Protein AF-A0A6I0SGJ9-F1 (afdb_monomer_lite)

Organism: Bacteroides thetaiotaomicron (NCBI:txid818)

Sequence (318 aa):
MMKTITKQPILFTDVPVADLRNSMKHDLNQNLIERLWNKIRDFFLDSDKQKAFKSIHKYINTLSVLNYNSALTPDPNFNIDASSDLDSYLNLKFDNLSPKQKQTTLCCFWNKIASSLPEPYNSTIKHNIIFYKVGENLMIRGTISIVNEVVKTYSLPIEKDDNGYYDFSGLYLAHSNISGKDPNKDPAIDFGIDLGNCNCSNVNFEHTYFDSVKFTNTNCTNANFNSCRFIKCDLTNMNCTGAILDNAVIYGKEKEPEMQYPEADQIIQRITYQKSHGNETKGMILTNCSCVKTTFNWADLSESDCQNVDFSEANLSN

pLDDT: mean 73.68, std 19.37, range [27.84, 98.69]

InterPro domains:
  IPR001646 Pentapeptide repeat [PF00805] (194-230)
  IPR001646 Pentapeptide repeat [PF00805] (286-318)
  IPR051082 Pentapeptide repeat and BTB/POZ domain-containing protein [PTHR14136] (192-317)

Structure (mmCIF, N/CA/C/O backbone):
data_AF-A0A6I0SGJ9-F1
#
_entry.id   AF-A0A6I0SGJ9-F1
#
loop_
_atom_site.group_PDB
_atom_site.id
_atom_site.type_symbol
_atom_site.label_atom_id
_atom_site.label_alt_id
_atom_site.label_comp_id
_atom_site.label_asym_id
_atom_site.label_entity_id
_atom_site.label_seq_id
_atom_site.pdbx_PDB_ins_code
_atom_site.Cartn_x
_atom_site.Cartn_y
_atom_site.Cartn_z
_atom_site.occupancy
_atom_site.B_iso_or_equiv
_atom_site.auth_seq_id
_atom_site.auth_comp_id
_atom_site.auth_asym_id
_atom_site.auth_atom_id
_atom_site.pdbx_PDB_model_num
ATOM 1 N N . MET A 1 1 ? -42.286 38.639 12.796 1.00 33.50 1 MET A N 1
ATOM 2 C CA . MET A 1 1 ? -41.665 37.828 11.727 1.00 33.50 1 MET A CA 1
ATOM 3 C C . MET A 1 1 ? -40.314 37.335 12.218 1.00 33.50 1 MET A C 1
ATOM 5 O O . MET A 1 1 ? -39.370 38.113 12.260 1.00 33.50 1 MET A O 1
ATOM 9 N N . MET A 1 2 ? -40.241 36.080 12.668 1.00 27.84 2 MET A N 1
ATOM 10 C CA . MET A 1 2 ? -38.963 35.413 12.925 1.00 27.84 2 MET A CA 1
ATOM 11 C C . MET A 1 2 ? -38.278 35.194 11.575 1.00 27.84 2 MET A C 1
ATOM 13 O O . MET A 1 2 ? -38.851 34.547 10.704 1.00 27.84 2 MET A O 1
ATOM 17 N N . LYS A 1 3 ? -37.084 35.764 11.381 1.00 28.69 3 LYS A N 1
ATOM 18 C CA . LYS A 1 3 ? -36.229 35.398 10.251 1.00 28.69 3 LYS A CA 1
ATOM 19 C C . LYS A 1 3 ? -35.751 33.971 10.496 1.00 28.69 3 LYS A C 1
ATOM 21 O O . LYS A 1 3 ? -34.923 33.740 11.373 1.00 28.69 3 LYS A O 1
ATOM 26 N N . THR A 1 4 ? -36.294 33.027 9.741 1.00 35.47 4 THR A N 1
ATOM 27 C CA . THR A 1 4 ? -35.709 31.706 9.534 1.00 35.47 4 THR A CA 1
ATOM 28 C C . THR A 1 4 ? -34.311 31.918 8.964 1.00 35.47 4 THR A C 1
ATOM 30 O O . THR A 1 4 ? -34.144 32.236 7.790 1.00 35.47 4 THR A O 1
ATOM 33 N N . ILE A 1 5 ? -33.296 31.809 9.820 1.00 35.22 5 ILE A N 1
ATOM 34 C CA . ILE A 1 5 ? -31.917 31.639 9.373 1.00 35.22 5 ILE A CA 1
ATOM 35 C C . ILE A 1 5 ? -31.869 30.218 8.822 1.00 35.22 5 ILE A C 1
ATOM 37 O O . ILE A 1 5 ? -31.770 29.256 9.581 1.00 35.22 5 ILE A O 1
ATOM 41 N N . THR A 1 6 ? -32.001 30.077 7.507 1.00 38.94 6 THR A N 1
ATOM 42 C CA . THR A 1 6 ? -31.572 28.874 6.796 1.00 38.94 6 THR A CA 1
ATOM 43 C C . THR A 1 6 ? -30.070 28.748 7.032 1.00 38.94 6 THR A C 1
ATOM 45 O O . THR A 1 6 ? -29.280 29.409 6.359 1.00 38.94 6 THR A O 1
ATOM 48 N N . LYS A 1 7 ? -29.672 27.993 8.064 1.00 47.31 7 LYS A N 1
ATOM 49 C CA . LYS A 1 7 ? -28.269 27.657 8.309 1.00 47.31 7 LYS A CA 1
ATOM 50 C C . LYS A 1 7 ? -27.826 26.773 7.153 1.00 47.31 7 LYS A C 1
ATOM 52 O O . LYS A 1 7 ? -28.122 25.584 7.140 1.00 47.31 7 LYS A O 1
ATOM 57 N N . GLN A 1 8 ? -27.164 27.370 6.169 1.00 45.22 8 GLN A N 1
ATOM 58 C CA . GLN A 1 8 ? -26.340 26.587 5.262 1.00 45.22 8 GLN A CA 1
ATOM 59 C C . GLN A 1 8 ? -25.317 25.810 6.109 1.00 45.22 8 GLN A C 1
ATOM 61 O O . GLN A 1 8 ? -24.845 26.358 7.115 1.00 45.22 8 GLN A O 1
ATOM 66 N N . PRO A 1 9 ? -25.018 24.546 5.760 1.00 45.28 9 PRO A N 1
ATOM 67 C CA . PRO A 1 9 ? -23.955 23.792 6.406 1.00 45.28 9 PRO A CA 1
ATOM 68 C C . PRO A 1 9 ? -22.673 24.627 6.404 1.00 45.28 9 PRO A C 1
ATOM 70 O O . PRO A 1 9 ? -22.303 25.152 5.356 1.00 45.28 9 PRO A O 1
ATOM 73 N N . ILE A 1 10 ? -22.014 24.780 7.555 1.00 40.50 10 ILE A N 1
ATOM 74 C CA . ILE A 1 10 ? -20.643 25.286 7.572 1.00 40.50 10 ILE A CA 1
ATOM 75 C C . ILE A 1 10 ? -19.821 24.162 6.954 1.00 40.50 10 ILE A C 1
ATOM 77 O O . ILE A 1 10 ? -19.779 23.051 7.487 1.00 40.50 10 ILE A O 1
ATOM 81 N N . LEU A 1 11 ? -19.226 24.414 5.795 1.00 42.03 11 LEU A N 1
ATOM 82 C CA . LEU A 1 11 ? -18.358 23.430 5.175 1.00 42.03 11 LEU A CA 1
ATOM 83 C C . LEU A 1 11 ? -17.079 23.381 6.013 1.00 42.03 11 LEU A C 1
ATOM 85 O O . LEU A 1 11 ? -16.594 24.407 6.482 1.00 42.03 11 LEU A O 1
ATOM 89 N N . PHE A 1 12 ? -16.511 22.197 6.246 1.00 43.19 12 PHE A N 1
ATOM 90 C CA . PHE A 1 12 ? -15.296 22.107 7.066 1.00 43.19 12 PHE A CA 1
ATOM 91 C C . PHE A 1 12 ? -14.124 22.829 6.376 1.00 43.19 12 PHE A C 1
ATOM 93 O O . PHE A 1 12 ? -13.231 23.332 7.055 1.00 43.19 12 PHE A O 1
ATOM 100 N N . THR A 1 13 ? -14.200 23.036 5.054 1.00 44.69 13 THR A N 1
ATOM 101 C CA . THR A 1 13 ? -13.336 23.960 4.299 1.00 44.69 13 THR A CA 1
ATOM 102 C C . THR A 1 13 ? -13.247 25.368 4.895 1.00 44.69 13 THR A C 1
ATOM 104 O O . THR A 1 13 ? -12.250 26.053 4.684 1.00 44.69 13 THR A O 1
ATOM 107 N N . ASP A 1 14 ? -14.247 25.775 5.676 1.00 48.25 14 ASP A N 1
ATOM 108 C CA . ASP A 1 14 ? -14.355 27.093 6.297 1.00 48.25 14 ASP A CA 1
ATOM 109 C C . ASP A 1 14 ? -13.763 27.131 7.719 1.00 48.25 14 ASP A C 1
ATOM 111 O O . ASP A 1 14 ? -13.751 28.192 8.342 1.00 48.25 14 ASP A O 1
ATOM 115 N N . VAL A 1 15 ? -13.270 25.999 8.251 1.00 50.75 15 VAL A N 1
ATOM 116 C CA . VAL A 1 15 ? -12.648 25.897 9.582 1.00 50.75 15 VAL A CA 1
ATOM 117 C C . VAL A 1 15 ? -11.125 26.044 9.460 1.00 50.75 15 VAL A C 1
ATOM 119 O O . VAL A 1 15 ? -10.444 25.113 9.020 1.00 50.75 15 VAL A O 1
ATOM 122 N N . PRO A 1 16 ? -10.530 27.166 9.910 1.00 55.59 16 PRO A N 1
ATOM 123 C CA . PRO A 1 16 ? -9.088 27.358 9.845 1.00 55.59 16 PRO A CA 1
ATOM 124 C C . PRO A 1 16 ? -8.327 26.304 10.660 1.00 55.59 16 PRO A C 1
ATOM 126 O O . PRO A 1 16 ? -8.673 25.999 11.806 1.00 55.59 16 PRO A O 1
ATOM 129 N N . VAL A 1 17 ? -7.196 25.822 10.131 1.00 56.38 17 VAL A N 1
ATOM 130 C CA . VAL A 1 17 ? -6.273 24.917 10.851 1.00 56.38 17 VAL A CA 1
ATOM 131 C C . VAL A 1 17 ? -5.851 25.502 12.206 1.00 56.38 17 VAL A C 1
ATOM 133 O O . VAL A 1 17 ? -5.683 24.768 13.180 1.00 56.38 17 VAL A O 1
ATOM 136 N N . ALA A 1 18 ? -5.703 26.828 12.296 1.00 57.41 18 ALA A N 1
ATOM 137 C CA . ALA A 1 18 ? -5.387 27.528 13.540 1.00 57.41 18 ALA A CA 1
ATOM 138 C C . ALA A 1 18 ? -6.480 27.347 14.600 1.00 57.41 18 ALA A C 1
ATOM 140 O O . ALA A 1 18 ? -6.178 27.072 15.763 1.00 57.41 18 ALA A O 1
ATOM 141 N N . ASP A 1 19 ? -7.744 27.417 14.191 1.00 55.41 19 ASP A N 1
ATOM 142 C CA . ASP A 1 19 ? -8.856 27.159 15.084 1.00 55.41 19 ASP A CA 1
ATOM 143 C C . ASP A 1 19 ? -8.844 25.692 15.494 1.00 55.41 19 ASP A C 1
ATOM 145 O O . ASP A 1 19 ? -8.951 25.406 16.689 1.00 55.41 19 ASP A O 1
ATOM 149 N N . LEU A 1 20 ? -8.688 24.747 14.559 1.00 56.31 20 LEU A N 1
ATOM 150 C CA . LEU A 1 20 ? -8.587 23.312 14.871 1.00 56.31 20 LEU A CA 1
ATOM 151 C C . LEU A 1 20 ? -7.486 23.024 15.906 1.00 56.31 20 LEU A C 1
ATOM 153 O O . LEU A 1 20 ? -7.731 22.336 16.898 1.00 56.31 20 LEU A O 1
ATOM 157 N N . ARG A 1 21 ? -6.307 23.637 15.748 1.00 56.06 21 ARG A N 1
ATOM 158 C CA . ARG A 1 21 ? -5.211 23.582 16.730 1.00 56.06 21 ARG A CA 1
ATOM 159 C C . ARG A 1 21 ? -5.604 24.181 18.077 1.00 56.06 21 ARG A C 1
ATOM 161 O O . ARG A 1 21 ? -5.342 23.571 19.108 1.00 56.06 21 ARG A O 1
ATOM 168 N N . ASN A 1 22 ? -6.253 25.344 18.089 1.00 57.22 22 ASN A N 1
ATOM 169 C CA . ASN A 1 22 ? -6.680 26.002 19.324 1.00 57.22 22 ASN A CA 1
ATOM 170 C C . ASN A 1 22 ? -7.706 25.177 20.107 1.00 57.22 22 ASN A C 1
ATOM 172 O O . ASN A 1 22 ? -7.628 25.136 21.329 1.00 57.22 22 ASN A O 1
ATOM 176 N N . SER A 1 23 ? -8.612 24.468 19.431 1.00 53.28 23 SER A N 1
ATOM 177 C CA . SER A 1 23 ? -9.544 23.552 20.102 1.00 53.28 23 SER A CA 1
ATOM 178 C C . SER A 1 23 ? -8.897 22.279 20.623 1.00 53.28 23 SER A C 1
ATOM 180 O O . SER A 1 23 ? -9.433 21.684 21.545 1.00 53.28 23 SER A O 1
ATOM 182 N N . MET A 1 24 ? -7.762 21.852 20.065 1.00 54.25 24 MET A N 1
ATOM 183 C CA . MET A 1 24 ? -7.011 20.701 20.577 1.00 54.25 24 MET A CA 1
ATOM 184 C C . MET A 1 24 ? -6.129 21.052 21.784 1.00 54.25 24 MET A C 1
ATOM 186 O O . MET A 1 24 ? -5.581 20.147 22.412 1.00 54.25 24 MET A O 1
ATOM 190 N N . LYS A 1 25 ? -6.026 22.332 22.178 1.00 58.50 25 LYS A N 1
ATOM 191 C CA . LYS A 1 25 ? -5.375 22.724 23.440 1.00 58.50 25 LYS A CA 1
ATOM 192 C C . LYS A 1 25 ? -6.124 22.113 24.621 1.00 58.50 25 LYS A C 1
ATOM 194 O O . LYS A 1 25 ? -7.351 22.023 24.586 1.00 58.50 25 LYS A O 1
ATOM 199 N N . HIS A 1 26 ? -5.382 21.641 25.624 1.00 57.12 26 HIS A N 1
ATOM 200 C CA . HIS A 1 26 ? -5.935 20.975 26.804 1.00 57.12 26 HIS A CA 1
ATOM 201 C C . HIS A 1 26 ? -6.960 21.868 27.514 1.00 57.12 26 HIS A C 1
ATOM 203 O O . HIS A 1 26 ? -6.596 22.792 28.234 1.00 57.12 26 HIS A O 1
ATOM 209 N N . ASP A 1 27 ? -8.241 21.563 27.316 1.00 59.22 27 ASP A N 1
ATOM 210 C CA . ASP A 1 27 ? -9.296 21.942 28.245 1.00 59.22 27 ASP A CA 1
ATOM 211 C C . ASP A 1 27 ? -9.352 20.843 29.308 1.00 59.22 27 ASP A C 1
ATOM 213 O O . ASP A 1 27 ? -9.530 19.668 28.982 1.00 59.22 27 ASP A O 1
ATOM 217 N N . LEU A 1 28 ? -9.153 21.206 30.574 1.00 55.94 28 LEU A N 1
ATOM 218 C CA . LEU A 1 28 ? -9.209 20.262 31.694 1.00 55.94 28 LEU A CA 1
ATOM 219 C C . LEU A 1 28 ? -10.623 19.686 31.891 1.00 55.94 28 LEU A C 1
ATOM 221 O O . LEU A 1 28 ? -10.768 18.661 32.550 1.00 55.94 28 LEU A O 1
ATOM 225 N N . ASN A 1 29 ? -11.643 20.312 31.295 1.00 57.22 29 ASN A N 1
ATOM 226 C CA . ASN A 1 29 ? -13.043 19.913 31.410 1.00 57.22 29 ASN A CA 1
ATOM 227 C C . ASN A 1 29 ? -13.570 19.130 30.197 1.00 57.22 29 ASN A C 1
ATOM 229 O O . ASN A 1 29 ? -14.712 18.677 30.241 1.00 57.22 29 ASN A O 1
ATOM 233 N N . GLN A 1 30 ? -12.785 18.985 29.120 1.00 53.75 30 GLN A N 1
ATOM 234 C CA . GLN A 1 30 ? -13.192 18.237 27.926 1.00 53.75 30 GLN A CA 1
ATOM 235 C C . GLN A 1 30 ? -12.098 17.284 27.451 1.00 53.75 30 GLN A C 1
ATOM 237 O O . GLN A 1 30 ? -10.952 17.674 27.190 1.00 53.75 30 GLN A O 1
ATOM 242 N N . ASN A 1 31 ? -12.455 16.017 27.248 1.00 57.19 31 ASN A N 1
ATOM 243 C CA . ASN A 1 31 ? -11.518 15.067 26.653 1.00 57.19 31 ASN A CA 1
ATOM 244 C C . ASN A 1 31 ? -11.240 15.430 25.174 1.00 57.19 31 ASN A C 1
ATOM 246 O O . ASN A 1 31 ? -11.946 16.224 24.551 1.00 57.19 31 ASN A O 1
ATOM 250 N N . LEU A 1 32 ? -10.164 14.878 24.603 1.00 53.22 32 LEU A N 1
ATOM 251 C CA . LEU A 1 32 ? -9.748 15.176 23.223 1.00 53.22 32 LEU A CA 1
ATOM 252 C C . LEU A 1 32 ? -10.874 14.919 22.205 1.00 53.22 32 LEU A C 1
ATOM 254 O O . LEU A 1 32 ? -10.975 15.642 21.221 1.00 53.22 32 LEU A O 1
ATOM 258 N N . ILE A 1 33 ? -11.742 13.939 22.470 1.00 52.53 33 ILE A N 1
ATOM 259 C CA . ILE A 1 33 ? -12.856 13.535 21.602 1.00 52.53 33 ILE A CA 1
ATOM 260 C C . ILE A 1 33 ? -13.964 14.588 21.620 1.00 52.53 33 ILE A C 1
ATOM 262 O O . ILE A 1 33 ? -14.458 14.965 20.565 1.00 52.53 33 ILE A O 1
ATOM 266 N N . GLU A 1 34 ? -14.325 15.111 22.791 1.00 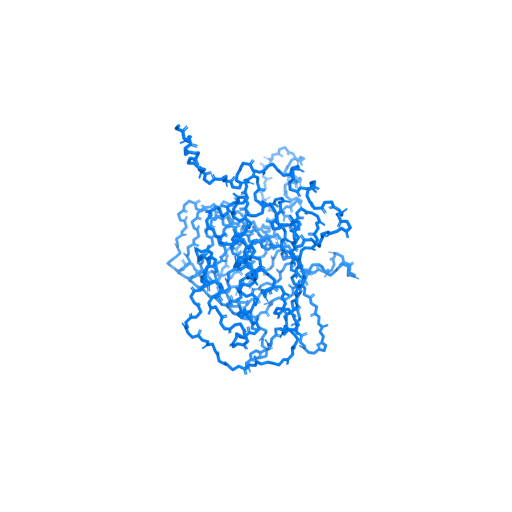55.91 34 GLU A N 1
ATOM 267 C CA . GLU A 1 34 ? -15.301 16.201 22.939 1.00 55.91 34 GLU A CA 1
ATOM 268 C C . GLU A 1 34 ? -14.827 17.483 22.249 1.00 55.91 34 GLU A C 1
ATOM 270 O O . GLU A 1 34 ? -15.612 18.171 21.589 1.00 55.91 34 GLU A O 1
ATOM 275 N N . ARG A 1 35 ? -13.521 17.754 22.328 1.00 59.97 35 ARG A N 1
ATOM 276 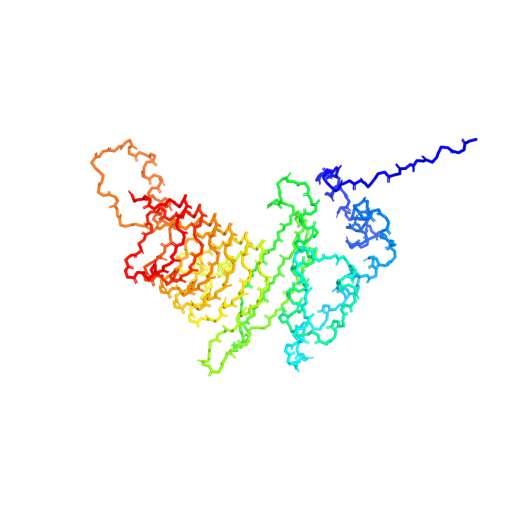C CA . ARG A 1 35 ? -12.873 18.884 21.655 1.00 59.97 35 ARG A CA 1
ATOM 277 C C . ARG A 1 35 ? -12.850 18.722 20.134 1.00 59.97 35 ARG A C 1
ATOM 279 O O . ARG A 1 35 ? -13.249 19.647 19.423 1.00 59.97 35 ARG A O 1
ATOM 286 N N . LEU A 1 36 ? -12.463 17.543 19.638 1.00 56.06 36 LEU A N 1
ATOM 287 C CA . LEU A 1 36 ? -12.536 17.187 18.214 1.00 56.06 36 LEU A CA 1
ATOM 288 C C . LEU A 1 36 ? -13.978 17.265 17.698 1.00 56.06 36 LEU A C 1
ATOM 290 O O . LEU A 1 36 ? -14.243 17.700 16.581 1.00 56.06 36 LEU A O 1
ATOM 294 N N . TRP A 1 37 ? -14.929 16.862 18.535 1.00 58.31 37 TRP A N 1
ATOM 295 C CA . TRP A 1 37 ? -16.332 16.799 18.173 1.00 58.31 37 TRP A CA 1
ATOM 296 C C . TRP A 1 37 ? -16.985 18.171 18.097 1.00 58.31 37 TRP A C 1
ATOM 298 O O . TRP A 1 37 ? -17.735 18.426 17.165 1.00 58.31 37 TRP A O 1
ATOM 308 N N . ASN A 1 38 ? -16.684 19.099 19.008 1.00 59.84 38 ASN A N 1
ATOM 309 C CA . ASN A 1 38 ? -17.205 20.465 18.901 1.00 59.84 38 ASN A CA 1
ATOM 310 C C . ASN A 1 38 ? -16.800 21.157 17.585 1.00 59.84 38 ASN A C 1
ATOM 312 O O . ASN A 1 38 ? -17.500 22.073 17.171 1.00 59.84 38 ASN A O 1
ATOM 316 N N . LYS A 1 39 ? -15.728 20.684 16.934 1.00 56.88 39 LYS A N 1
ATOM 317 C CA . LYS A 1 39 ? -15.242 21.121 15.617 1.00 56.88 39 LYS A CA 1
ATOM 318 C C . LYS A 1 39 ? -15.931 20.407 14.457 1.00 56.88 39 LYS A C 1
ATOM 320 O O . LYS A 1 39 ? -16.401 21.056 13.536 1.00 56.88 39 LYS A O 1
ATOM 325 N N . ILE A 1 40 ? -16.020 19.076 14.522 1.00 53.03 40 ILE A N 1
ATOM 326 C CA . ILE A 1 40 ? -16.673 18.241 13.497 1.00 53.03 40 ILE A CA 1
ATOM 327 C C . ILE A 1 40 ? -18.202 18.440 13.496 1.00 53.03 40 ILE A C 1
ATOM 329 O O . ILE A 1 40 ? -18.851 18.319 12.466 1.00 53.03 40 ILE A O 1
ATOM 333 N N . ARG A 1 41 ? -18.802 18.807 14.632 1.00 48.66 41 ARG A N 1
ATOM 334 C CA . ARG A 1 41 ? -20.232 19.133 14.767 1.00 48.66 41 ARG A CA 1
ATOM 335 C C . ARG A 1 41 ? -20.681 20.232 13.805 1.00 48.66 41 ARG A C 1
ATOM 337 O O . ARG A 1 41 ? -21.818 20.197 13.349 1.00 48.66 41 ARG A O 1
ATOM 344 N N . ASP A 1 42 ? -19.816 21.199 13.524 1.00 50.03 42 ASP A N 1
ATOM 345 C CA . ASP A 1 42 ? -20.168 22.308 12.642 1.00 50.03 42 ASP A CA 1
ATOM 346 C C . ASP A 1 42 ? -20.195 21.857 11.158 1.00 50.03 42 ASP A C 1
ATOM 348 O O . ASP A 1 42 ? -20.902 22.466 10.362 1.00 50.03 42 ASP A O 1
ATOM 352 N N . PHE A 1 43 ? -19.544 20.728 10.827 1.00 46.09 43 PHE A N 1
ATOM 353 C CA . PHE A 1 43 ? -19.488 20.105 9.493 1.00 46.09 43 PHE A CA 1
ATOM 354 C C . PHE A 1 43 ? -20.728 19.275 9.123 1.00 46.09 43 PHE A C 1
ATOM 356 O O . PHE A 1 43 ? -21.155 19.281 7.973 1.00 46.09 43 PHE A O 1
ATOM 363 N N . PHE A 1 44 ? -21.341 18.583 10.087 1.00 48.56 44 PHE A N 1
ATOM 364 C CA . PHE A 1 44 ? -22.541 17.768 9.862 1.00 48.56 44 PHE A CA 1
ATOM 365 C C . PHE A 1 44 ? -23.780 18.433 10.468 1.00 48.56 44 PHE A C 1
ATOM 367 O O . PHE A 1 44 ? -24.394 17.901 11.402 1.00 48.56 44 PHE A O 1
ATOM 374 N N . LEU A 1 45 ? -24.142 19.617 9.968 1.00 49.41 45 LEU A N 1
ATOM 375 C CA . LEU A 1 45 ? -25.428 20.225 10.312 1.00 49.41 45 LEU A CA 1
ATOM 376 C C . LEU A 1 45 ? -26.562 19.271 9.878 1.00 49.41 45 LEU A C 1
ATOM 378 O O . LEU A 1 45 ? -26.621 18.873 8.722 1.00 49.41 45 LEU A O 1
ATOM 382 N N . ASP A 1 46 ? -27.403 18.905 10.854 1.00 48.09 46 ASP A N 1
ATOM 383 C CA . ASP A 1 46 ? -28.518 17.929 10.862 1.00 48.09 46 ASP A CA 1
ATOM 384 C C . ASP A 1 46 ? -28.230 16.474 11.282 1.00 48.09 46 ASP A C 1
ATOM 386 O O . ASP A 1 46 ? -29.179 15.728 11.538 1.00 48.09 46 ASP A O 1
ATOM 390 N N . SER A 1 47 ? -26.977 16.067 11.525 1.00 52.16 47 SER A N 1
ATOM 391 C CA . SER A 1 47 ? -26.748 14.820 12.276 1.00 52.16 47 SER A CA 1
ATOM 392 C C . SER A 1 47 ? -26.906 15.101 13.772 1.00 52.16 47 SER A C 1
ATOM 394 O O . SER A 1 47 ? -26.236 15.966 14.336 1.00 52.16 47 SER A O 1
ATOM 396 N N . ASP A 1 48 ? -27.844 14.419 14.428 1.00 54.69 48 ASP A N 1
ATOM 397 C CA . ASP A 1 48 ? -28.073 14.557 15.866 1.00 54.69 48 ASP A CA 1
ATOM 398 C C . ASP A 1 48 ? -26.735 14.437 16.615 1.00 54.69 48 ASP A C 1
ATOM 400 O O . ASP A 1 48 ? -26.094 13.381 16.623 1.00 54.69 48 ASP A O 1
ATOM 404 N N . LYS A 1 49 ? -26.303 15.547 17.230 1.00 52.00 49 LYS A N 1
ATOM 405 C CA . LYS A 1 49 ? -25.024 15.682 17.940 1.00 52.00 49 LYS A CA 1
ATOM 406 C C . LYS A 1 49 ? -24.789 14.512 18.896 1.00 52.00 49 LYS A C 1
ATOM 408 O O . LYS A 1 49 ? -23.643 14.113 19.090 1.00 52.00 49 LYS A O 1
ATOM 413 N N . GLN A 1 50 ? -25.854 13.976 19.495 1.00 54.53 50 GLN A N 1
ATOM 414 C CA . GLN A 1 50 ? -25.777 12.833 20.399 1.00 54.53 50 GLN A CA 1
ATOM 415 C C . GLN A 1 50 ? -25.548 11.512 19.665 1.00 54.53 50 GLN A C 1
ATOM 417 O O . GLN A 1 50 ? -24.784 10.686 20.161 1.00 54.53 50 GLN A O 1
ATOM 422 N N . LYS A 1 51 ? -26.160 11.308 18.491 1.00 55.62 51 LYS A N 1
ATOM 423 C CA . LYS A 1 51 ? -25.959 10.097 17.683 1.00 55.62 51 LYS A CA 1
ATOM 424 C C . LYS A 1 51 ? -24.517 9.993 17.231 1.00 55.62 51 LYS A C 1
ATOM 426 O O . LYS A 1 51 ? -23.881 8.995 17.532 1.00 55.62 51 LYS A O 1
ATOM 431 N N . ALA A 1 52 ? -23.986 11.043 16.617 1.00 52.34 52 ALA A N 1
ATOM 432 C CA . ALA A 1 52 ? -22.629 11.040 16.090 1.00 52.34 52 ALA A CA 1
ATOM 433 C C . ALA A 1 52 ? -21.550 11.014 17.194 1.00 52.34 52 ALA A C 1
ATOM 435 O O . ALA A 1 52 ? -20.562 10.285 17.080 1.00 52.34 52 ALA A O 1
ATOM 436 N N . PHE A 1 53 ? -21.785 11.699 18.322 1.00 52.03 53 PHE A N 1
ATOM 437 C CA . PHE A 1 53 ? -20.953 11.555 19.522 1.00 52.03 53 PHE A CA 1
ATOM 438 C C . PHE A 1 53 ? -20.959 10.112 20.043 1.00 52.03 53 PHE A C 1
ATOM 440 O O . PHE A 1 53 ? -19.901 9.552 20.321 1.00 52.03 53 PHE A O 1
ATOM 447 N N . LYS A 1 54 ? -22.133 9.471 20.114 1.00 55.97 54 LYS A N 1
ATOM 448 C CA . LYS A 1 54 ? -22.267 8.060 20.496 1.00 55.97 54 LYS A CA 1
ATOM 449 C C . LYS A 1 54 ? -21.589 7.132 19.485 1.00 55.97 54 LYS A C 1
ATOM 451 O O . LYS A 1 54 ? -20.994 6.153 19.921 1.00 55.97 54 LYS A O 1
ATOM 456 N N . SER A 1 55 ? -21.610 7.439 18.184 1.00 53.34 55 SER A N 1
ATOM 457 C CA . SER A 1 55 ? -20.894 6.684 17.142 1.00 53.34 55 SER A CA 1
ATOM 458 C C . SER A 1 55 ? -19.401 6.719 17.373 1.00 53.34 55 SER A C 1
ATOM 460 O O . SER A 1 55 ? -18.786 5.669 17.487 1.00 53.34 55 SER A O 1
ATOM 462 N N . ILE A 1 56 ? -18.826 7.917 17.493 1.00 54.06 56 ILE A N 1
ATOM 463 C CA . ILE A 1 56 ? -17.388 8.106 17.685 1.00 54.06 56 ILE A CA 1
ATOM 464 C C . ILE A 1 56 ? -16.961 7.484 19.004 1.00 54.06 56 ILE A C 1
ATOM 466 O O . ILE A 1 56 ? -15.954 6.789 19.052 1.00 54.06 56 ILE A O 1
ATOM 470 N N . HIS A 1 57 ? -17.744 7.672 20.065 1.00 56.06 57 HIS A N 1
ATOM 471 C CA . HIS A 1 57 ? -17.451 7.083 21.363 1.00 56.06 57 HIS A CA 1
ATOM 472 C C . HIS A 1 57 ? -17.568 5.552 21.340 1.00 56.06 57 HIS A C 1
ATOM 474 O O . HIS A 1 57 ? -16.713 4.880 21.897 1.00 56.06 57 HIS A O 1
ATOM 480 N N . LYS A 1 58 ? -18.559 4.968 20.648 1.00 56.59 58 LYS A N 1
ATOM 481 C CA . LYS A 1 58 ? -18.680 3.509 20.444 1.00 56.59 58 LYS A CA 1
ATOM 482 C C . LYS A 1 58 ? -17.517 2.975 19.612 1.00 56.59 58 LYS A C 1
ATOM 484 O O . LYS A 1 58 ? -16.902 1.982 19.980 1.00 56.59 58 LYS A O 1
ATOM 489 N N . TYR A 1 59 ? -17.181 3.668 18.536 1.00 55.72 59 TYR A N 1
ATOM 490 C CA . TYR A 1 59 ? -16.102 3.347 17.615 1.00 55.72 59 TYR A CA 1
ATOM 491 C C . TYR A 1 59 ? -14.727 3.395 18.317 1.00 55.72 59 TYR A C 1
ATOM 493 O O . TYR A 1 59 ? -13.919 2.473 18.221 1.00 55.72 59 TYR A O 1
ATOM 501 N N . ILE A 1 60 ? -14.510 4.418 19.146 1.00 53.09 60 ILE A N 1
ATOM 502 C CA . ILE A 1 60 ? -13.366 4.539 20.051 1.00 53.09 60 ILE A CA 1
ATOM 503 C C . ILE A 1 60 ? -13.466 3.550 21.226 1.00 53.09 60 ILE A C 1
ATOM 505 O O . ILE A 1 60 ? -12.449 3.109 21.713 1.00 53.09 60 ILE A O 1
ATOM 509 N N . ASN A 1 61 ? -14.618 3.111 21.710 1.00 52.19 61 ASN A N 1
ATOM 510 C CA . ASN A 1 61 ? -14.641 2.123 22.803 1.00 52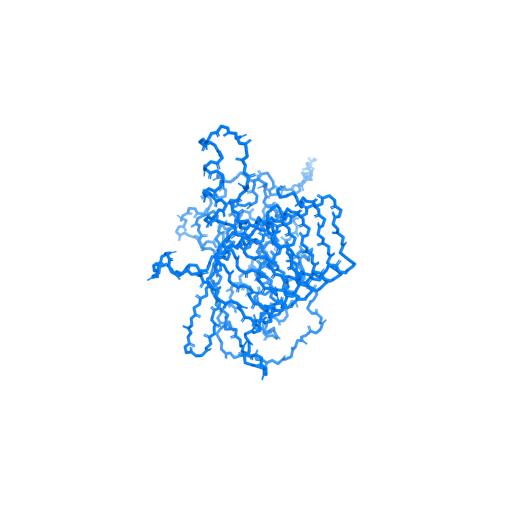.19 61 ASN A CA 1
ATOM 511 C C . ASN A 1 61 ? -14.541 0.671 22.315 1.00 52.19 61 ASN A C 1
ATOM 513 O O . ASN A 1 61 ? -14.158 -0.199 23.088 1.00 52.19 61 ASN A O 1
ATOM 517 N N . THR A 1 62 ? -14.758 0.413 21.022 1.00 50.06 62 THR A N 1
ATOM 518 C CA . THR A 1 62 ? -14.526 -0.899 20.375 1.00 50.06 62 THR A CA 1
ATOM 519 C C . THR A 1 62 ? -13.032 -1.306 20.408 1.00 50.06 62 THR A C 1
ATOM 521 O O . THR A 1 62 ? -12.662 -2.444 20.133 1.00 50.06 62 THR A O 1
ATOM 524 N N . LEU A 1 63 ? -12.147 -0.390 20.810 1.00 46.44 63 LEU A N 1
ATOM 525 C CA . LEU A 1 63 ? -10.691 -0.551 20.875 1.00 46.44 63 LEU A CA 1
ATOM 526 C C . LEU A 1 63 ? -10.137 -1.587 21.827 1.00 46.44 63 LEU A C 1
ATOM 528 O O . LEU A 1 63 ? -9.001 -2.013 21.633 1.00 46.44 63 LEU A O 1
ATOM 532 N N . SER A 1 64 ? -10.872 -1.964 22.865 1.00 44.03 64 SER A N 1
ATOM 533 C CA . SER A 1 64 ? -10.398 -3.011 23.769 1.00 44.03 64 SER A CA 1
ATOM 534 C C . SER A 1 64 ? -10.404 -4.392 23.098 1.00 44.03 64 SER A C 1
ATOM 536 O O . SER A 1 64 ? -9.737 -5.298 23.589 1.00 44.03 64 SER A O 1
ATOM 538 N N . VAL A 1 65 ? -11.095 -4.543 21.957 1.00 46.06 65 VAL A N 1
ATOM 539 C CA . VAL A 1 65 ? -11.361 -5.822 21.270 1.00 46.06 65 VAL A CA 1
ATOM 540 C C . VAL A 1 65 ? -10.378 -6.116 20.125 1.00 46.06 65 VAL A C 1
ATOM 542 O O . VAL A 1 65 ? -10.342 -7.234 19.621 1.00 46.06 65 VAL A O 1
ATOM 545 N N . LEU A 1 66 ? -9.509 -5.171 19.738 1.00 50.94 66 LEU A N 1
ATOM 546 C CA . LEU A 1 66 ? -8.354 -5.499 18.877 1.00 50.94 66 LEU A CA 1
ATOM 547 C C . LEU A 1 66 ? -7.312 -6.376 19.604 1.00 50.94 66 LEU A C 1
ATOM 549 O O . LEU A 1 66 ? -6.362 -6.848 18.985 1.00 50.94 66 LEU A O 1
ATOM 553 N N . ASN A 1 67 ? -7.529 -6.660 20.893 1.00 46.66 67 ASN A N 1
ATOM 554 C CA . ASN A 1 67 ? -6.835 -7.707 21.622 1.00 46.66 67 ASN A CA 1
ATOM 555 C C . ASN A 1 67 ? -7.643 -9.021 21.622 1.00 46.66 67 ASN A C 1
ATOM 557 O O . ASN A 1 67 ? -8.556 -9.244 22.411 1.00 46.66 67 ASN A O 1
ATOM 561 N N . TYR A 1 68 ? -7.164 -9.923 20.771 1.00 38.12 68 TYR A N 1
ATOM 562 C CA . TYR A 1 68 ? -6.979 -11.354 21.016 1.00 38.12 68 TYR A CA 1
ATOM 563 C C . TYR A 1 68 ? -8.072 -12.396 20.766 1.00 38.12 68 TYR A C 1
ATOM 565 O O . TYR A 1 68 ? -7.660 -13.532 20.606 1.00 38.12 68 TYR A O 1
ATOM 573 N N . ASN A 1 69 ? -9.380 -12.140 20.662 1.00 40.22 69 ASN A N 1
ATOM 574 C CA . ASN A 1 69 ? -10.308 -13.262 20.393 1.00 40.22 69 ASN A CA 1
ATOM 575 C C . ASN A 1 69 ? -11.597 -12.858 19.667 1.00 40.22 69 ASN A C 1
ATOM 577 O O . ASN A 1 69 ? -12.536 -12.363 20.286 1.00 40.22 69 ASN A O 1
ATOM 581 N N . SER A 1 70 ? -11.648 -13.103 18.356 1.00 36.50 70 SER A N 1
ATOM 582 C CA . SER A 1 70 ? -12.837 -13.570 17.610 1.00 36.50 70 SER A CA 1
ATOM 583 C C . SER A 1 70 ? -12.516 -13.608 16.114 1.00 36.50 70 SER A C 1
ATOM 585 O O . SER A 1 70 ? -12.627 -12.613 15.399 1.00 36.50 70 SER A O 1
ATOM 587 N N . ALA A 1 71 ? -12.101 -14.780 15.639 1.00 34.88 71 ALA A N 1
ATOM 588 C CA . ALA A 1 71 ? -12.281 -15.154 14.246 1.00 34.88 71 ALA A CA 1
ATOM 589 C C . ALA A 1 71 ? -13.666 -15.791 14.116 1.00 34.88 71 ALA A C 1
ATOM 591 O O . ALA A 1 71 ? -14.031 -16.600 14.964 1.00 34.88 71 ALA A O 1
ATOM 592 N N . LEU A 1 72 ? -14.407 -15.431 13.069 1.00 35.94 72 LEU A N 1
ATOM 593 C CA . LEU A 1 72 ? -15.269 -16.336 12.308 1.00 35.94 72 LEU A CA 1
ATOM 594 C C . LEU A 1 72 ? -15.750 -15.590 11.058 1.00 35.94 72 LEU A C 1
ATOM 596 O O . LEU A 1 72 ? -16.625 -14.740 11.156 1.00 35.94 72 LEU A O 1
ATOM 600 N N . THR A 1 73 ? -15.149 -15.957 9.919 1.00 33.88 73 THR A N 1
ATOM 601 C CA . THR A 1 73 ? -15.556 -15.717 8.515 1.00 33.88 73 THR A CA 1
ATOM 602 C C . THR A 1 73 ? -15.837 -14.269 8.063 1.00 33.88 73 THR A C 1
ATOM 604 O O . THR A 1 73 ? -16.451 -13.491 8.784 1.00 33.88 73 THR A O 1
ATOM 607 N N . PRO A 1 74 ? -15.438 -13.877 6.837 1.00 35.62 74 PRO A N 1
ATOM 608 C CA . PRO A 1 74 ? -15.819 -12.578 6.290 1.00 35.62 74 PRO A CA 1
ATOM 609 C C . PRO A 1 74 ? -17.345 -12.491 6.159 1.00 35.62 74 PRO A C 1
ATOM 611 O O . PRO A 1 74 ? -17.961 -13.359 5.546 1.00 35.62 74 PRO A O 1
ATOM 614 N N . ASP A 1 75 ? -17.953 -11.444 6.723 1.00 39.38 75 ASP A N 1
ATOM 615 C CA . ASP A 1 75 ? -19.295 -11.019 6.318 1.00 39.38 75 ASP A CA 1
ATOM 616 C C . ASP A 1 75 ? -19.189 -10.466 4.884 1.00 39.38 75 ASP A C 1
ATOM 618 O O . ASP A 1 75 ? -18.545 -9.427 4.689 1.00 39.38 75 ASP A O 1
ATOM 622 N N . PRO A 1 76 ? -19.783 -11.132 3.878 1.00 41.19 76 PRO A N 1
ATOM 623 C CA . PRO A 1 76 ? -19.763 -10.668 2.494 1.00 41.19 76 PRO A CA 1
ATOM 624 C C . PRO A 1 76 ? -20.520 -9.341 2.291 1.00 41.19 76 PRO A C 1
ATOM 626 O O . PRO A 1 76 ? -20.503 -8.804 1.188 1.00 41.19 76 PRO A O 1
ATOM 629 N N . ASN A 1 77 ? -21.160 -8.794 3.333 1.00 42.41 77 ASN A N 1
ATOM 630 C CA . ASN A 1 77 ? -21.912 -7.539 3.294 1.00 42.41 77 ASN A CA 1
ATOM 631 C C . ASN A 1 77 ? -21.182 -6.346 3.935 1.00 42.41 77 ASN A C 1
ATOM 633 O O . ASN A 1 77 ? -21.822 -5.327 4.208 1.00 42.41 77 ASN A O 1
ATOM 637 N N . PHE A 1 78 ? -19.870 -6.425 4.195 1.00 56.00 78 PHE A N 1
ATOM 638 C CA . PHE A 1 78 ? -19.101 -5.251 4.631 1.00 56.00 78 PHE A CA 1
ATOM 639 C C . PHE A 1 78 ? -18.904 -4.268 3.461 1.00 56.00 78 PHE A C 1
ATOM 641 O O . PHE A 1 78 ? -17.847 -4.211 2.842 1.00 56.00 78 PHE A O 1
ATOM 648 N N . ASN A 1 79 ? -19.955 -3.510 3.144 1.00 56.53 79 ASN A N 1
ATOM 649 C CA . ASN A 1 79 ? -19.993 -2.518 2.070 1.00 56.53 79 ASN A CA 1
ATOM 650 C C . ASN A 1 79 ? -19.783 -1.104 2.633 1.00 56.53 79 ASN A C 1
ATOM 652 O O . ASN A 1 79 ? -20.654 -0.246 2.509 1.00 56.53 79 ASN A O 1
ATOM 656 N N . ILE A 1 80 ? -18.673 -0.903 3.350 1.00 55.59 80 ILE A N 1
ATOM 657 C CA . ILE A 1 80 ? -18.273 0.416 3.844 1.00 55.59 80 ILE A CA 1
ATOM 658 C C . ILE A 1 80 ? -16.942 0.797 3.218 1.00 55.59 80 ILE A C 1
ATOM 660 O O . ILE A 1 80 ? -15.923 0.137 3.418 1.00 55.59 80 ILE A O 1
ATOM 664 N N . ASP A 1 81 ? -16.975 1.897 2.487 1.00 57.59 81 ASP A N 1
ATOM 665 C CA . ASP A 1 81 ? -15.872 2.479 1.740 1.00 57.59 81 ASP A CA 1
ATOM 666 C C . ASP A 1 81 ? -15.685 3.965 2.105 1.00 57.59 81 ASP A C 1
ATOM 668 O O . ASP A 1 81 ? -16.331 4.513 3.007 1.00 57.59 81 ASP A O 1
ATOM 672 N N . ALA A 1 82 ? -14.791 4.647 1.389 1.00 48.16 82 ALA A N 1
ATOM 673 C CA . ALA A 1 82 ? -14.569 6.080 1.560 1.00 48.16 82 ALA A CA 1
ATOM 674 C C . ALA A 1 82 ? -15.798 6.942 1.184 1.00 48.16 82 ALA A C 1
ATOM 676 O O . ALA A 1 82 ? -15.886 8.108 1.583 1.00 48.16 82 ALA A O 1
ATOM 677 N N . SER A 1 83 ? -16.767 6.409 0.434 1.00 53.94 83 SER A N 1
ATOM 678 C CA . SER A 1 83 ? -17.986 7.125 0.036 1.00 53.94 83 SER A CA 1
ATOM 679 C C . SER A 1 83 ? -19.095 7.034 1.090 1.00 53.94 83 SER A C 1
ATOM 681 O O . SER A 1 83 ? -19.894 7.965 1.204 1.00 53.94 83 SER A O 1
ATOM 683 N N . SER A 1 84 ? -19.060 5.990 1.920 1.00 61.12 84 SER A N 1
ATOM 684 C CA . SER A 1 84 ? -20.063 5.663 2.934 1.00 61.12 84 SER A CA 1
ATOM 685 C C . SER A 1 84 ? -20.306 6.792 3.940 1.00 61.12 84 SER A C 1
ATOM 687 O O . SER A 1 84 ? -19.385 7.497 4.372 1.00 61.12 84 SER A O 1
ATOM 689 N N . ASP A 1 85 ? -21.572 6.965 4.314 1.00 63.34 85 ASP A N 1
ATOM 690 C CA . ASP A 1 85 ? -22.014 7.976 5.271 1.00 63.34 85 ASP A CA 1
ATOM 691 C C . ASP A 1 85 ? -21.871 7.509 6.726 1.00 63.34 85 ASP A C 1
ATOM 693 O O . ASP A 1 85 ? -21.572 6.351 7.020 1.00 63.34 85 ASP A O 1
ATOM 697 N N . LEU A 1 86 ? -22.088 8.426 7.670 1.00 59.12 86 LEU A N 1
ATOM 698 C CA . LEU A 1 86 ? -21.978 8.134 9.099 1.00 59.12 86 LEU A CA 1
ATOM 699 C C . LEU A 1 86 ? -22.984 7.069 9.577 1.00 59.12 86 LEU A C 1
ATOM 701 O O . LEU A 1 86 ? -22.673 6.307 10.498 1.00 59.12 86 LEU A O 1
ATOM 705 N N . ASP A 1 87 ? -24.169 7.008 8.967 1.00 62.88 87 ASP A N 1
ATOM 706 C CA . ASP A 1 87 ? -25.214 6.044 9.321 1.00 62.88 87 ASP A CA 1
ATOM 707 C C . ASP A 1 87 ? -24.804 4.613 8.947 1.00 62.88 87 ASP A C 1
ATOM 709 O O . ASP A 1 87 ? -25.063 3.671 9.705 1.00 62.88 87 ASP A O 1
ATOM 713 N N . SER A 1 88 ? -24.067 4.454 7.848 1.00 68.94 88 SER A N 1
ATOM 714 C CA . SER A 1 88 ? -23.459 3.186 7.436 1.00 68.94 88 SER A CA 1
ATOM 715 C C . SER A 1 88 ? -22.530 2.645 8.528 1.00 68.94 88 SER A C 1
ATOM 717 O O . SER A 1 88 ? -22.681 1.501 8.963 1.00 68.94 88 SER A O 1
ATOM 719 N N . TYR A 1 89 ? -21.641 3.486 9.070 1.00 65.62 89 TYR A N 1
ATOM 720 C CA . TYR A 1 89 ? -20.749 3.100 10.175 1.00 65.62 89 TYR A CA 1
ATOM 721 C C . TYR A 1 89 ? -21.511 2.772 11.468 1.00 65.62 89 TYR A C 1
ATOM 723 O O . TYR A 1 89 ? -21.105 1.897 12.233 1.00 65.62 89 TYR A O 1
ATOM 731 N N . LEU A 1 90 ? -22.615 3.469 11.738 1.00 60.88 90 LEU A N 1
ATOM 732 C CA . LEU A 1 90 ? -23.409 3.310 12.958 1.00 60.88 90 LEU A CA 1
ATOM 733 C C . LEU A 1 90 ? -24.165 1.985 13.040 1.00 60.88 90 LEU A C 1
ATOM 735 O O . LEU A 1 90 ? -24.313 1.422 14.133 1.00 60.88 90 LEU A O 1
ATOM 739 N N . ASN A 1 91 ? -24.639 1.508 11.894 1.00 67.25 91 ASN A N 1
ATOM 740 C CA . ASN A 1 91 ? -25.441 0.294 11.787 1.00 67.25 91 ASN A CA 1
ATOM 741 C C . ASN A 1 91 ? -24.601 -0.991 11.841 1.00 67.25 91 ASN A C 1
ATOM 743 O O . ASN A 1 91 ? -25.156 -2.088 11.938 1.00 67.25 91 ASN A O 1
ATOM 747 N N . LEU A 1 92 ? -23.269 -0.876 11.857 1.00 67.62 92 LEU A N 1
ATOM 748 C CA . LEU A 1 92 ? -22.379 -2.018 12.001 1.00 67.62 92 LEU A CA 1
ATOM 749 C C . LEU A 1 92 ? -22.539 -2.726 13.354 1.00 67.62 92 LEU A C 1
ATOM 751 O O . LEU A 1 92 ? -22.457 -2.136 14.443 1.00 67.62 92 LEU A O 1
ATOM 755 N N . LYS A 1 93 ? -22.645 -4.054 13.278 1.00 72.38 93 LYS A N 1
ATOM 756 C CA . LYS A 1 93 ? -22.458 -4.958 14.417 1.00 72.38 93 LYS A CA 1
ATOM 757 C C . LYS A 1 93 ? -20.963 -5.207 14.622 1.00 72.38 93 LYS A C 1
ATOM 759 O O . LYS A 1 93 ? -20.450 -6.256 14.259 1.00 72.38 93 LYS A O 1
ATOM 764 N N . PHE A 1 94 ? -20.269 -4.219 15.187 1.00 67.62 94 PHE A N 1
ATOM 765 C CA . PHE A 1 94 ? -18.810 -4.224 15.374 1.00 67.62 94 PHE A CA 1
ATOM 766 C C . PHE A 1 94 ? -18.243 -5.476 16.053 1.00 67.62 94 PHE A C 1
ATOM 768 O O . PHE A 1 94 ? -17.149 -5.914 15.699 1.00 67.62 94 PHE A O 1
ATOM 775 N N . ASP A 1 95 ? -18.977 -6.064 16.996 1.00 70.44 95 ASP A N 1
ATOM 776 C CA . ASP A 1 95 ? -18.546 -7.279 17.695 1.00 70.44 95 ASP A CA 1
ATOM 777 C C . ASP A 1 95 ? -18.424 -8.484 16.752 1.00 70.44 95 ASP A C 1
ATOM 779 O O . ASP A 1 95 ? -17.628 -9.382 17.007 1.00 70.44 95 ASP A O 1
ATOM 783 N N . ASN A 1 96 ? -19.134 -8.459 15.622 1.00 75.25 96 ASN A N 1
ATOM 784 C CA . ASN A 1 96 ? -19.098 -9.507 14.608 1.00 75.25 96 ASN A CA 1
ATOM 785 C C . ASN A 1 96 ? -17.985 -9.296 13.565 1.00 75.25 96 ASN A C 1
ATOM 787 O O . ASN A 1 96 ? -17.814 -10.138 12.691 1.00 75.25 96 ASN A O 1
ATOM 791 N N . LEU A 1 97 ? -17.251 -8.176 13.611 1.00 73.50 97 LEU A N 1
ATOM 792 C CA . LEU A 1 97 ? -16.196 -7.883 12.640 1.00 73.50 97 LEU A CA 1
ATOM 793 C C . LEU A 1 97 ? -14.879 -8.573 13.015 1.00 73.50 97 LEU A C 1
ATOM 795 O O . LEU A 1 97 ? -14.426 -8.506 14.166 1.00 73.50 97 LEU A O 1
ATOM 799 N N . SER A 1 98 ? -14.213 -9.143 12.010 1.00 76.88 98 SER A N 1
ATOM 800 C CA . SER A 1 98 ? -12.839 -9.640 12.122 1.00 76.88 98 SER A CA 1
ATOM 801 C C . SER A 1 98 ? -11.843 -8.508 12.435 1.00 76.88 98 SER A C 1
ATOM 803 O O . SER A 1 98 ? -12.133 -7.330 12.192 1.00 76.88 98 SER A O 1
ATOM 805 N N . PRO A 1 99 ? -10.633 -8.823 12.931 1.00 78.25 99 PRO A N 1
ATOM 806 C CA . PRO A 1 99 ? -9.603 -7.817 13.192 1.00 78.25 99 PRO A CA 1
ATOM 807 C C . PRO A 1 99 ? -9.248 -6.943 11.972 1.00 78.25 99 PRO A C 1
ATOM 809 O O . PRO A 1 99 ? -9.169 -5.719 12.106 1.00 78.25 99 PRO A O 1
ATOM 812 N N . LYS A 1 100 ? -9.118 -7.531 10.772 1.00 80.69 100 LYS A N 1
ATOM 813 C CA . LYS A 1 100 ? -8.866 -6.784 9.522 1.00 80.69 100 LYS A CA 1
ATOM 814 C C . LYS A 1 100 ? -10.029 -5.861 9.149 1.00 80.69 100 LYS A C 1
ATOM 816 O O . LYS A 1 100 ? -9.803 -4.721 8.751 1.00 80.69 100 LYS A O 1
ATOM 821 N N . GLN A 1 101 ? -11.275 -6.304 9.335 1.00 77.38 101 GLN A N 1
ATOM 822 C CA . GLN A 1 101 ? -12.460 -5.469 9.089 1.00 77.38 101 GLN A CA 1
ATOM 823 C C . GLN A 1 101 ? -12.562 -4.315 10.088 1.00 77.38 101 GLN A C 1
ATOM 825 O O . GLN A 1 101 ? -12.894 -3.195 9.704 1.00 77.38 101 GLN A O 1
ATOM 830 N N . LYS A 1 102 ? -12.231 -4.549 11.363 1.00 78.88 102 LYS A N 1
ATOM 831 C CA . LYS A 1 102 ? -12.141 -3.484 12.374 1.00 78.88 102 LYS A CA 1
ATOM 832 C C . LYS A 1 102 ? -11.083 -2.448 11.983 1.00 78.88 102 LYS A C 1
ATOM 834 O O . LYS A 1 102 ? -11.360 -1.254 12.055 1.00 78.88 102 LYS A O 1
ATOM 839 N N . GLN A 1 103 ? -9.912 -2.889 11.514 1.00 86.38 103 GLN A N 1
ATOM 840 C CA . GLN A 1 103 ? -8.869 -2.000 10.987 1.00 86.38 103 GLN A CA 1
ATOM 841 C C . GLN A 1 103 ? -9.345 -1.231 9.746 1.00 86.38 103 GLN A C 1
ATOM 843 O O . GLN A 1 103 ? -9.161 -0.020 9.670 1.00 86.38 103 GLN A O 1
ATOM 848 N N . THR A 1 104 ? -10.025 -1.902 8.822 1.00 81.00 104 THR A N 1
ATOM 849 C CA . THR A 1 104 ? -10.549 -1.275 7.603 1.00 81.00 104 THR A CA 1
ATOM 850 C C . THR A 1 104 ? -11.574 -0.200 7.939 1.00 81.00 104 THR A C 1
ATOM 852 O O . THR A 1 104 ? -11.434 0.948 7.529 1.00 81.00 104 THR A O 1
ATOM 855 N N . THR A 1 105 ? -12.547 -0.532 8.791 1.00 76.56 105 THR A N 1
ATOM 856 C CA . THR A 1 105 ? -13.565 0.418 9.259 1.00 76.56 105 THR A CA 1
ATOM 857 C C . THR A 1 105 ? -12.925 1.640 9.921 1.00 76.56 105 THR A C 1
ATOM 859 O O . THR A 1 105 ? -13.361 2.766 9.687 1.00 76.56 105 THR A O 1
ATOM 862 N N . LEU A 1 106 ? -11.869 1.427 10.718 1.00 79.31 106 LEU A N 1
ATOM 863 C CA . LEU A 1 106 ? -11.102 2.485 11.379 1.00 79.31 106 LEU A CA 1
ATOM 864 C C . LEU A 1 106 ? -10.525 3.477 10.409 1.00 79.31 106 LEU A C 1
ATOM 866 O O . LEU A 1 106 ? -10.738 4.682 10.551 1.00 79.31 106 LEU A O 1
ATOM 870 N N . CYS A 1 107 ? -9.760 2.965 9.464 1.00 82.06 107 CYS A N 1
ATOM 871 C CA . CYS A 1 107 ? -9.004 3.803 8.567 1.00 82.06 107 CYS A CA 1
ATOM 872 C C . CYS A 1 107 ? -9.930 4.460 7.535 1.00 82.06 107 CYS A C 1
ATOM 874 O O . CYS A 1 107 ? -9.746 5.644 7.267 1.00 82.06 107 CYS A O 1
ATOM 876 N N . CYS A 1 108 ? -10.994 3.788 7.074 1.00 77.38 108 CYS A N 1
ATOM 877 C CA . CYS A 1 108 ? -12.039 4.417 6.257 1.00 77.38 108 CYS A CA 1
ATOM 878 C C . CYS A 1 108 ? -12.719 5.580 6.997 1.00 77.38 108 CYS A C 1
ATOM 880 O O . CYS A 1 108 ? -12.806 6.685 6.461 1.00 77.38 108 CYS A O 1
ATOM 882 N N . PHE A 1 109 ? -13.126 5.373 8.255 1.00 75.94 109 PHE A N 1
ATOM 883 C CA . PHE A 1 109 ? -13.771 6.411 9.063 1.00 75.94 109 PHE A CA 1
ATOM 884 C C . PHE A 1 109 ? -12.872 7.645 9.247 1.00 75.94 109 PHE A C 1
ATOM 886 O O . PHE A 1 109 ? -13.307 8.780 9.039 1.00 75.94 109 PHE A O 1
ATOM 893 N N . TRP A 1 110 ? -11.600 7.441 9.600 1.00 76.50 110 TRP A N 1
ATOM 894 C CA . TRP A 1 110 ? -10.661 8.551 9.781 1.00 76.50 110 TRP A CA 1
ATOM 895 C C . TRP A 1 110 ? -10.285 9.238 8.471 1.00 76.50 110 TRP A C 1
ATOM 897 O O . TRP A 1 110 ? -10.182 10.464 8.459 1.00 76.50 110 TRP A O 1
ATOM 907 N N . ASN A 1 111 ? -10.146 8.498 7.371 1.00 75.06 111 ASN A N 1
ATOM 908 C CA . ASN A 1 111 ? -9.882 9.098 6.064 1.00 75.06 111 ASN A CA 1
ATOM 909 C C . ASN A 1 111 ? -11.093 9.892 5.563 1.00 75.06 111 ASN A C 1
ATOM 911 O O . ASN A 1 111 ? -10.912 10.955 4.977 1.00 75.06 111 ASN A O 1
ATOM 915 N N . LYS A 1 112 ? -12.326 9.478 5.888 1.00 73.44 112 LYS A N 1
ATOM 916 C CA . LYS A 1 112 ? -13.525 10.285 5.618 1.00 73.44 112 LYS A CA 1
ATOM 917 C C . LYS A 1 112 ? -13.484 11.619 6.360 1.00 73.44 112 LYS A C 1
ATOM 919 O O . LYS A 1 112 ? -13.697 12.667 5.747 1.00 73.44 112 LYS A O 1
ATOM 924 N N . ILE A 1 113 ? -13.138 11.601 7.649 1.00 71.38 113 ILE A N 1
ATOM 925 C CA . ILE A 1 113 ? -12.918 12.833 8.423 1.00 71.38 113 ILE A CA 1
ATOM 926 C C . ILE A 1 113 ? -11.806 13.673 7.782 1.00 71.38 113 ILE A C 1
ATOM 928 O O . ILE A 1 113 ? -11.978 14.878 7.629 1.00 71.38 113 ILE A O 1
ATOM 932 N N . ALA A 1 114 ? -10.697 13.054 7.367 1.00 70.56 114 ALA A N 1
ATOM 933 C CA . ALA A 1 114 ? -9.582 13.747 6.722 1.00 70.56 114 ALA A CA 1
ATOM 934 C C . ALA A 1 114 ? -10.007 14.438 5.420 1.00 70.56 114 ALA A C 1
ATOM 936 O O . ALA A 1 114 ? -9.745 15.623 5.259 1.00 70.56 114 ALA A O 1
ATOM 937 N N . SER A 1 115 ? -10.723 13.730 4.541 1.00 67.81 115 SER A N 1
ATOM 938 C CA . SER A 1 115 ? -11.219 14.235 3.248 1.00 67.81 115 SER A CA 1
ATOM 939 C C . SER A 1 115 ? -12.215 15.390 3.371 1.00 67.81 115 SER A C 1
ATOM 941 O O . SER A 1 115 ? -12.529 16.059 2.396 1.00 67.81 115 SER A O 1
ATOM 943 N N . SER A 1 116 ? -12.718 15.630 4.579 1.00 64.31 116 SER A N 1
ATOM 944 C CA . SER A 1 116 ? -13.608 16.747 4.869 1.00 64.31 116 SER A CA 1
ATOM 945 C C . SER A 1 116 ? -12.841 18.047 5.154 1.00 64.31 116 SER A C 1
ATOM 947 O O . SER A 1 116 ? -13.422 19.126 5.110 1.00 64.31 116 SER A O 1
ATOM 949 N N . LEU A 1 117 ? -11.542 17.969 5.463 1.00 60.41 117 LEU A N 1
ATOM 950 C CA . LEU A 1 117 ? -10.700 19.115 5.809 1.00 60.41 117 LEU A CA 1
ATOM 951 C C . LEU A 1 117 ? -10.310 19.938 4.563 1.00 60.41 117 LEU A C 1
ATOM 953 O O . LEU A 1 117 ? -10.117 19.360 3.507 1.00 60.41 117 LEU A O 1
ATOM 957 N N . PRO A 1 118 ? -10.118 21.267 4.636 1.00 55.06 118 PRO A N 1
ATOM 958 C CA . PRO A 1 118 ? -9.548 22.012 3.517 1.00 55.06 118 PRO A CA 1
ATOM 959 C C . PRO A 1 118 ? -8.106 21.571 3.236 1.00 55.06 118 PRO A C 1
ATOM 961 O O . PRO A 1 118 ? -7.331 21.301 4.159 1.00 55.06 118 PRO A O 1
ATOM 964 N N . GLU A 1 119 ? -7.740 21.558 1.954 1.00 52.47 119 GLU A N 1
ATOM 965 C CA . GLU A 1 119 ? -6.367 21.345 1.487 1.00 52.47 119 GLU A CA 1
ATOM 966 C C . GLU A 1 119 ? -5.364 22.308 2.168 1.00 52.47 119 GLU A C 1
ATOM 968 O O . GLU A 1 119 ? -5.706 23.467 2.431 1.00 52.47 119 GLU A O 1
ATOM 973 N N . PRO A 1 120 ? -4.105 21.885 2.418 1.00 50.91 120 PRO A N 1
ATOM 974 C CA . PRO A 1 120 ? -3.512 20.623 1.984 1.00 50.91 120 PRO A CA 1
ATOM 975 C C . PRO A 1 120 ? -3.758 19.460 2.970 1.00 50.91 120 PRO A C 1
ATOM 977 O O . PRO A 1 120 ? -3.211 19.471 4.085 1.00 50.91 120 PRO A O 1
ATOM 980 N N . TYR A 1 121 ? -4.518 18.430 2.555 1.00 51.28 121 TYR A N 1
ATOM 981 C CA . TYR A 1 121 ? -4.913 17.254 3.365 1.00 51.28 121 TYR A CA 1
ATOM 982 C C . TYR A 1 121 ? -3.717 16.583 4.066 1.00 51.28 121 TYR A C 1
ATOM 984 O O . TYR A 1 121 ? -3.812 16.133 5.209 1.00 51.28 121 TYR A O 1
ATOM 992 N N . ASN A 1 122 ? -2.557 16.596 3.403 1.00 51.91 122 ASN A N 1
ATOM 993 C CA . ASN A 1 122 ? -1.325 15.902 3.793 1.00 51.91 122 ASN A CA 1
ATOM 994 C C . ASN A 1 122 ? -0.651 16.441 5.080 1.00 51.91 122 ASN A C 1
ATOM 996 O O . ASN A 1 122 ? 0.275 15.837 5.615 1.00 51.91 122 ASN A O 1
ATOM 1000 N N . SER A 1 123 ? -1.078 17.590 5.614 1.00 58.62 123 SER A N 1
ATOM 1001 C CA . SER A 1 123 ? -0.457 18.150 6.830 1.00 58.62 123 SER A CA 1
ATOM 1002 C C . SER A 1 123 ? -1.300 18.010 8.098 1.00 58.62 123 SER A C 1
ATOM 1004 O O . SER A 1 123 ? -0.753 18.100 9.203 1.00 58.62 123 SER A O 1
ATOM 1006 N N . THR A 1 124 ? -2.609 17.782 7.957 1.00 69.19 124 THR A N 1
ATOM 1007 C CA . THR A 1 124 ? -3.547 17.879 9.083 1.00 69.19 124 THR A CA 1
ATOM 1008 C C . THR A 1 124 ? -3.909 16.531 9.675 1.00 69.19 124 THR A C 1
ATOM 1010 O O . THR A 1 124 ? -4.084 16.477 10.882 1.00 69.19 124 THR A O 1
ATOM 1013 N N . ILE A 1 125 ? -3.990 15.443 8.909 1.00 76.31 125 ILE A N 1
ATOM 1014 C CA . ILE A 1 125 ? -4.131 14.094 9.479 1.00 76.31 125 ILE A CA 1
ATOM 1015 C C . ILE A 1 125 ? -2.971 13.242 8.992 1.00 76.31 125 ILE A C 1
ATOM 1017 O O . ILE A 1 125 ? -2.644 13.245 7.812 1.00 76.31 125 ILE A O 1
ATOM 1021 N N . LYS A 1 126 ? -2.326 12.540 9.920 1.00 84.00 126 LYS A N 1
ATOM 1022 C CA . LYS A 1 126 ? -1.211 11.638 9.641 1.00 84.00 126 LYS A CA 1
ATOM 1023 C C . LYS A 1 126 ? -1.571 10.258 10.143 1.00 84.00 126 LYS A C 1
ATOM 1025 O O . LYS A 1 126 ? -1.886 10.112 11.321 1.00 84.00 126 LYS A O 1
ATOM 1030 N N . HIS A 1 127 ? -1.480 9.260 9.279 1.00 89.12 127 HIS A N 1
ATOM 1031 C CA . HIS A 1 127 ? -1.608 7.863 9.661 1.00 89.12 127 HIS A CA 1
ATOM 1032 C C . HIS A 1 127 ? -0.249 7.185 9.499 1.00 89.12 127 HIS A C 1
ATOM 1034 O O . HIS A 1 127 ? 0.169 6.859 8.398 1.00 89.12 127 HIS A O 1
ATOM 1040 N N . ASN A 1 128 ? 0.486 7.022 10.594 1.00 89.69 128 ASN A N 1
ATOM 1041 C CA . ASN A 1 128 ? 1.800 6.386 10.569 1.00 89.69 128 ASN A CA 1
ATOM 1042 C C . ASN A 1 128 ? 1.655 4.913 10.926 1.00 89.69 128 ASN A C 1
ATOM 1044 O O . ASN A 1 128 ? 1.113 4.581 11.983 1.00 89.69 128 ASN A O 1
ATOM 1048 N N . ILE A 1 129 ? 2.173 4.047 10.070 1.00 90.12 129 ILE A N 1
ATOM 1049 C CA . ILE A 1 129 ? 2.177 2.607 10.269 1.00 90.12 129 ILE A CA 1
ATOM 1050 C C . ILE A 1 129 ? 3.602 2.164 10.563 1.00 90.12 129 ILE A C 1
ATOM 1052 O O . ILE A 1 129 ? 4.525 2.460 9.807 1.00 90.12 129 ILE A O 1
ATOM 1056 N N . ILE A 1 130 ? 3.758 1.418 11.651 1.00 85.56 130 ILE A N 1
ATOM 1057 C CA . ILE A 1 130 ? 4.990 0.704 11.969 1.00 85.56 130 ILE A CA 1
ATOM 1058 C C . ILE A 1 130 ? 4.690 -0.772 12.161 1.00 85.56 130 ILE A C 1
ATOM 1060 O O . ILE A 1 130 ? 3.561 -1.163 12.478 1.00 85.56 130 ILE A O 1
ATOM 1064 N N . PHE A 1 131 ? 5.731 -1.582 12.048 1.00 84.25 131 PHE A N 1
ATOM 1065 C CA . PHE A 1 131 ? 5.630 -3.017 12.212 1.00 84.25 131 PHE A CA 1
ATOM 1066 C C . PHE A 1 131 ? 6.664 -3.517 13.206 1.00 84.25 131 PHE A C 1
ATOM 1068 O O . PHE A 1 131 ? 7.758 -2.972 13.311 1.00 84.25 131 PHE A O 1
ATOM 1075 N N . TYR A 1 132 ? 6.310 -4.557 13.948 1.00 79.62 132 TYR A N 1
ATOM 1076 C CA . TYR A 1 132 ? 7.198 -5.178 14.926 1.00 79.62 132 TYR A CA 1
ATOM 1077 C C . TYR A 1 132 ? 6.799 -6.634 15.147 1.00 79.62 132 TYR A C 1
ATOM 1079 O O . TYR A 1 132 ? 5.674 -7.033 14.855 1.00 79.62 132 TYR A O 1
ATOM 1087 N N . LYS A 1 133 ? 7.720 -7.452 15.655 1.00 79.50 133 LYS A N 1
ATOM 1088 C CA . LYS A 1 133 ? 7.447 -8.859 15.972 1.00 79.50 133 LYS A CA 1
ATOM 1089 C C . LYS A 1 133 ? 7.046 -9.019 17.433 1.00 79.50 133 LYS A C 1
ATOM 1091 O O . LYS A 1 133 ? 7.641 -8.398 18.312 1.00 79.50 133 LYS A O 1
ATOM 1096 N N . VAL A 1 134 ? 6.074 -9.891 17.689 1.00 77.62 134 VAL A N 1
ATOM 1097 C CA . VAL A 1 134 ? 5.749 -10.402 19.029 1.00 77.62 134 VAL A CA 1
ATOM 1098 C C . VAL A 1 134 ? 5.672 -11.922 18.929 1.00 77.62 134 VAL A C 1
ATOM 1100 O O . VAL A 1 134 ? 4.684 -12.471 18.444 1.00 77.62 134 VAL A O 1
ATOM 1103 N N . GLY A 1 135 ? 6.745 -12.602 19.344 1.00 80.50 135 GLY A N 1
ATOM 1104 C CA . GLY A 1 135 ? 6.930 -14.024 19.044 1.00 80.50 135 GLY A CA 1
ATOM 1105 C C . GLY A 1 135 ? 6.992 -14.256 17.530 1.00 80.50 135 GLY A C 1
ATOM 1106 O O . GLY A 1 135 ? 7.713 -13.552 16.826 1.00 80.50 135 GLY A O 1
ATOM 1107 N N . GLU A 1 136 ? 6.192 -15.198 17.032 1.00 76.19 136 GLU A N 1
ATOM 1108 C CA . GLU A 1 136 ? 6.075 -15.518 15.598 1.00 76.19 136 GLU A CA 1
ATOM 1109 C C . GLU A 1 136 ? 5.153 -14.562 14.817 1.00 76.19 136 GLU A C 1
ATOM 1111 O O . GLU A 1 136 ? 5.154 -14.551 13.580 1.00 76.19 136 GLU A O 1
ATOM 1116 N N . ASN A 1 137 ? 4.370 -13.736 15.516 1.00 78.25 137 ASN A N 1
ATOM 1117 C CA . ASN A 1 137 ? 3.387 -12.858 14.890 1.00 78.25 137 ASN A CA 1
ATOM 1118 C C . ASN A 1 137 ? 4.029 -11.540 14.455 1.00 78.25 137 ASN A C 1
ATOM 1120 O O . ASN A 1 137 ? 4.771 -10.900 15.209 1.00 78.25 137 ASN A O 1
ATOM 1124 N N . LEU A 1 138 ? 3.714 -11.115 13.231 1.00 85.06 138 LEU A N 1
ATOM 1125 C CA . LEU A 1 138 ? 3.978 -9.756 12.783 1.00 85.06 138 LEU A CA 1
ATOM 1126 C C . LEU A 1 138 ? 2.840 -8.868 13.266 1.00 85.06 138 LEU A C 1
ATOM 1128 O O . LEU A 1 138 ? 1.677 -9.175 13.053 1.00 85.06 138 LEU A O 1
ATOM 1132 N N . MET A 1 139 ? 3.170 -7.769 13.920 1.00 85.12 139 MET A N 1
ATOM 1133 C CA . MET A 1 139 ? 2.199 -6.806 14.410 1.00 85.12 139 MET A CA 1
ATOM 1134 C C . MET A 1 139 ? 2.269 -5.554 13.551 1.00 85.12 139 MET A C 1
ATOM 1136 O O . MET A 1 139 ? 3.356 -5.025 13.321 1.00 85.12 139 MET A O 1
ATOM 1140 N N . ILE A 1 140 ? 1.111 -5.042 13.153 1.00 87.69 140 ILE A N 1
ATOM 1141 C CA . ILE A 1 140 ? 0.949 -3.665 12.693 1.00 87.69 140 ILE A CA 1
ATOM 1142 C C . ILE A 1 140 ? 0.625 -2.811 13.912 1.00 87.69 140 ILE A C 1
ATOM 1144 O O . ILE A 1 140 ? -0.229 -3.181 14.720 1.00 87.69 140 ILE A O 1
ATOM 1148 N N . ARG A 1 141 ? 1.252 -1.641 14.033 1.00 87.44 141 ARG A N 1
ATOM 1149 C CA . ARG A 1 141 ? 0.731 -0.537 14.843 1.00 87.44 141 ARG A CA 1
ATOM 1150 C C . ARG A 1 141 ? 0.494 0.665 13.949 1.00 87.44 141 ARG A C 1
ATOM 1152 O O . ARG A 1 141 ? 1.439 1.225 13.403 1.00 87.44 141 ARG A O 1
ATOM 1159 N N . GLY A 1 142 ? -0.762 1.083 13.865 1.00 88.75 142 GLY A N 1
ATOM 1160 C CA . GLY A 1 142 ? -1.137 2.331 13.220 1.00 88.75 142 GLY A CA 1
ATOM 1161 C C . GLY A 1 142 ? -1.371 3.425 14.246 1.00 88.75 142 GLY A C 1
ATOM 1162 O O . GLY A 1 142 ? -2.030 3.210 15.264 1.00 88.75 142 GLY A O 1
ATOM 1163 N N . THR A 1 143 ? -0.818 4.603 13.983 1.00 86.88 143 THR A N 1
ATOM 1164 C CA . THR A 1 143 ? -1.001 5.811 14.786 1.00 86.88 143 THR A CA 1
ATOM 1165 C C . THR A 1 143 ? -1.624 6.890 13.917 1.00 86.88 143 THR A C 1
ATOM 1167 O O . THR A 1 143 ? -1.010 7.339 12.956 1.00 86.88 143 THR A O 1
ATOM 1170 N N . ILE A 1 144 ? -2.845 7.291 14.253 1.00 83.00 144 ILE A N 1
ATOM 1171 C CA . ILE A 1 144 ? -3.579 8.369 13.600 1.00 83.00 144 ILE A CA 1
ATOM 1172 C C . ILE A 1 144 ? -3.431 9.609 14.470 1.00 83.00 144 ILE A C 1
ATOM 1174 O O . ILE A 1 144 ? -3.816 9.619 15.643 1.00 83.00 144 ILE A O 1
ATOM 1178 N N . SER A 1 145 ? -2.886 10.658 13.879 1.00 79.00 145 SER A N 1
ATOM 1179 C CA . SER A 1 145 ? -2.683 11.946 14.519 1.00 79.00 145 SER A CA 1
ATOM 1180 C C . SER A 1 145 ? -3.395 13.030 13.739 1.00 79.00 145 SER A C 1
ATOM 1182 O O . SER A 1 145 ? -3.411 12.999 12.511 1.00 79.00 145 SER A O 1
ATOM 1184 N N . ILE A 1 146 ? -3.938 14.012 14.451 1.00 74.88 146 ILE A N 1
ATOM 1185 C CA . ILE A 1 146 ? -4.462 15.237 13.854 1.00 74.88 146 ILE A CA 1
ATOM 1186 C C . ILE A 1 146 ? -3.544 16.380 14.256 1.00 74.88 146 ILE A C 1
ATOM 1188 O O . ILE A 1 146 ? -3.327 16.657 15.435 1.00 74.88 146 ILE A O 1
ATOM 1192 N N . VAL A 1 147 ? -2.964 17.028 13.254 1.00 74.88 147 VAL A N 1
ATOM 1193 C CA . VAL A 1 147 ? -1.840 17.947 13.351 1.00 74.88 147 VAL A CA 1
ATOM 1194 C C . VAL A 1 147 ? -0.665 17.230 14.021 1.00 74.88 147 VAL A C 1
ATOM 1196 O O . VAL A 1 147 ? 0.068 16.508 13.349 1.00 74.88 147 VAL A O 1
ATOM 1199 N N . ASN A 1 148 ? -0.514 17.377 15.337 1.00 73.69 148 ASN A N 1
ATOM 1200 C CA . ASN A 1 148 ? 0.559 16.769 16.123 1.00 73.69 148 ASN A CA 1
ATOM 1201 C C . ASN A 1 148 ? 0.026 15.964 17.319 1.00 73.69 148 ASN A C 1
ATOM 1203 O O . ASN A 1 148 ? 0.818 15.407 18.071 1.00 73.69 148 ASN A O 1
ATOM 1207 N N . GLU A 1 149 ? -1.294 15.887 17.490 1.00 72.25 149 GLU A N 1
ATOM 1208 C CA . GLU A 1 149 ? -1.924 15.176 18.599 1.00 72.25 149 GLU A CA 1
ATOM 1209 C C . GLU A 1 149 ? -2.332 13.777 18.155 1.00 72.25 149 GLU A C 1
ATOM 1211 O O . GLU A 1 149 ? -3.031 13.613 17.152 1.00 72.25 149 GLU A O 1
ATOM 1216 N N . VAL A 1 150 ? -1.915 12.761 18.909 1.00 76.81 150 VAL A N 1
ATOM 1217 C CA . VAL A 1 150 ? -2.324 11.377 18.659 1.00 76.81 150 VAL A CA 1
ATOM 1218 C C . VAL A 1 150 ? -3.784 11.224 19.073 1.00 76.81 150 VAL A C 1
ATOM 1220 O O . VAL A 1 150 ? -4.113 11.194 20.257 1.00 76.81 150 VAL A O 1
ATOM 1223 N N . VAL A 1 151 ? -4.670 11.094 18.087 1.00 71.06 151 VAL A N 1
ATOM 1224 C CA . VAL A 1 151 ? -6.088 10.782 18.322 1.00 71.06 151 VAL A CA 1
ATOM 1225 C C . VAL A 1 151 ? -6.304 9.278 18.393 1.00 71.06 151 VAL A C 1
ATOM 1227 O O . VAL A 1 151 ? -7.226 8.810 19.076 1.00 71.06 151 VAL A O 1
ATOM 1230 N N . LYS A 1 152 ? -5.443 8.508 17.708 1.00 76.69 152 LYS A N 1
ATOM 1231 C CA . LYS A 1 152 ? -5.500 7.059 17.741 1.00 76.69 152 LYS A CA 1
ATOM 1232 C C . LYS A 1 152 ? -4.189 6.323 17.680 1.00 76.69 152 LYS A C 1
ATOM 1234 O O . LYS A 1 152 ? -3.339 6.630 16.866 1.00 76.69 152 LYS A O 1
ATOM 1239 N N . THR A 1 153 ? -4.133 5.236 18.435 1.00 81.69 153 THR A N 1
ATOM 1240 C CA . THR A 1 153 ? -3.227 4.125 18.180 1.00 81.69 153 THR A CA 1
ATOM 1241 C C . THR A 1 153 ? -4.037 2.837 18.182 1.00 81.69 153 THR A C 1
ATOM 1243 O O . THR A 1 153 ? -4.934 2.671 19.012 1.00 81.69 153 THR A O 1
ATOM 1246 N N . TYR A 1 154 ? -3.737 1.945 17.247 1.00 81.75 154 TYR A N 1
ATOM 1247 C CA . TYR A 1 154 ? -4.280 0.595 17.191 1.00 81.75 154 TYR A CA 1
ATOM 1248 C C . TYR A 1 154 ? -3.164 -0.395 16.875 1.00 81.75 154 TYR A C 1
ATOM 1250 O O . TYR A 1 154 ? -2.141 -0.024 16.298 1.00 81.75 154 TYR A O 1
ATOM 1258 N N . SER A 1 155 ? -3.378 -1.653 17.248 1.00 84.25 155 SER A N 1
ATOM 1259 C CA . SER A 1 155 ? -2.485 -2.753 16.912 1.00 84.25 155 SER A CA 1
ATOM 1260 C C . SER A 1 155 ? -3.280 -3.913 16.333 1.00 84.25 155 SER A C 1
ATOM 1262 O O . SER A 1 155 ? -4.398 -4.170 16.770 1.00 84.25 155 SER A O 1
ATOM 1264 N N . LEU A 1 156 ? -2.706 -4.583 15.338 1.00 86.12 156 LEU A N 1
ATOM 1265 C CA . LEU A 1 156 ? -3.320 -5.700 14.628 1.00 86.12 156 LEU A CA 1
ATOM 1266 C C . LEU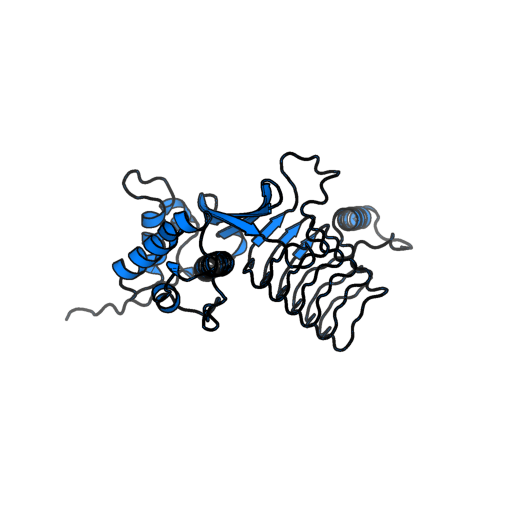 A 1 156 ? -2.258 -6.789 14.412 1.00 86.12 156 LEU A C 1
ATOM 1268 O O . LEU A 1 156 ? -1.244 -6.494 13.775 1.00 86.12 156 LEU A O 1
ATOM 1272 N N . PRO A 1 157 ? -2.441 -8.016 14.928 1.00 87.50 157 PRO A N 1
ATOM 1273 C CA . PRO A 1 157 ? -1.626 -9.145 14.499 1.00 87.50 157 PRO A CA 1
ATOM 1274 C C . PRO A 1 157 ? -1.933 -9.491 13.039 1.00 87.50 157 PRO A C 1
ATOM 1276 O O . PRO A 1 157 ? -3.089 -9.502 12.622 1.00 87.50 157 PRO A O 1
ATOM 1279 N N . ILE A 1 158 ? -0.884 -9.779 12.281 1.00 87.94 158 ILE A N 1
ATOM 1280 C CA . ILE A 1 158 ? -0.946 -10.307 10.926 1.00 87.94 158 ILE A CA 1
ATOM 1281 C C . ILE A 1 158 ? -0.535 -11.763 11.001 1.00 87.94 158 ILE A C 1
ATOM 1283 O O . ILE A 1 158 ? 0.589 -12.101 11.388 1.00 87.94 158 ILE A O 1
ATOM 1287 N N . GLU A 1 159 ? -1.498 -12.610 10.678 1.00 85.81 159 GLU A N 1
ATOM 1288 C CA . GLU A 1 159 ? -1.347 -14.052 10.675 1.00 85.81 159 GLU A CA 1
ATOM 1289 C C . GLU A 1 159 ? -0.682 -14.501 9.373 1.00 85.81 159 GLU A C 1
ATOM 1291 O O . GLU A 1 159 ? -0.688 -13.788 8.364 1.00 85.81 159 GLU A O 1
ATOM 1296 N N . LYS A 1 160 ? -0.055 -15.674 9.430 1.00 88.31 160 LYS A N 1
ATOM 1297 C CA . LYS A 1 160 ? 0.480 -16.339 8.247 1.00 88.31 160 LYS A CA 1
ATOM 1298 C C . LYS A 1 160 ? -0.640 -17.129 7.568 1.00 88.31 160 LYS A C 1
ATOM 1300 O O . LYS A 1 160 ? -1.494 -17.680 8.258 1.00 88.31 160 LYS A O 1
ATOM 1305 N N . ASP A 1 161 ? -0.615 -17.186 6.246 1.00 83.25 161 ASP A N 1
ATOM 1306 C CA . ASP A 1 161 ? -1.434 -18.093 5.451 1.00 83.25 161 ASP A CA 1
ATOM 1307 C C . ASP A 1 161 ? -0.910 -19.541 5.526 1.00 83.25 161 ASP A C 1
ATOM 1309 O O . ASP A 1 161 ? 0.096 -19.831 6.184 1.00 83.25 161 ASP A O 1
ATOM 1313 N N . ASP A 1 162 ? -1.580 -20.454 4.821 1.00 85.81 162 ASP A N 1
ATOM 1314 C CA . ASP A 1 162 ? -1.219 -21.878 4.772 1.00 85.81 162 ASP A CA 1
ATOM 1315 C C . ASP A 1 162 ? 0.186 -22.132 4.189 1.00 85.81 162 ASP A C 1
ATOM 1317 O O . ASP A 1 162 ? 0.776 -23.187 4.424 1.00 85.81 162 ASP A O 1
ATOM 1321 N N . ASN A 1 163 ? 0.748 -21.162 3.460 1.00 85.44 163 ASN A N 1
ATOM 1322 C CA . ASN A 1 163 ? 2.097 -21.221 2.896 1.00 85.44 163 ASN A CA 1
ATOM 1323 C C . ASN A 1 163 ? 3.153 -20.589 3.821 1.00 85.44 163 ASN A C 1
ATOM 1325 O O . ASN A 1 163 ? 4.342 -20.582 3.497 1.00 85.44 163 ASN A O 1
ATOM 1329 N N . GLY A 1 164 ? 2.748 -20.078 4.987 1.00 89.06 164 GLY A N 1
ATOM 1330 C CA . GLY A 1 164 ? 3.634 -19.453 5.965 1.00 89.06 164 GLY A CA 1
ATOM 1331 C C . GLY A 1 164 ? 3.935 -17.975 5.697 1.00 89.06 164 GLY A C 1
ATOM 1332 O O . GLY A 1 164 ? 4.795 -17.409 6.383 1.00 89.06 164 GLY A O 1
ATOM 1333 N N . TYR A 1 165 ? 3.243 -17.337 4.751 1.00 90.56 165 TYR A N 1
ATOM 1334 C CA . TYR A 1 165 ? 3.428 -15.929 4.399 1.00 90.56 165 TYR A CA 1
ATOM 1335 C C . TYR A 1 165 ? 2.418 -15.035 5.109 1.00 90.56 165 TYR A C 1
ATOM 1337 O O . TYR A 1 165 ? 1.265 -15.406 5.281 1.00 90.56 165 TYR A O 1
ATOM 1345 N N . TYR A 1 166 ? 2.826 -13.836 5.526 1.00 91.69 166 TYR A N 1
ATOM 1346 C CA . TYR A 1 166 ? 1.912 -12.920 6.211 1.00 91.69 166 TYR A CA 1
ATOM 1347 C C . TYR A 1 166 ? 0.806 -12.424 5.276 1.00 91.69 166 TYR A C 1
ATOM 1349 O O . TYR A 1 166 ? 1.078 -11.951 4.169 1.00 91.69 166 TYR A O 1
ATOM 1357 N N . ASP A 1 167 ? -0.437 -12.502 5.745 1.00 91.69 167 ASP A N 1
ATOM 1358 C CA . ASP A 1 167 ? -1.611 -12.128 4.971 1.00 91.69 167 ASP A CA 1
ATOM 1359 C C . ASP A 1 167 ? -2.116 -10.728 5.345 1.00 91.69 167 ASP A C 1
AT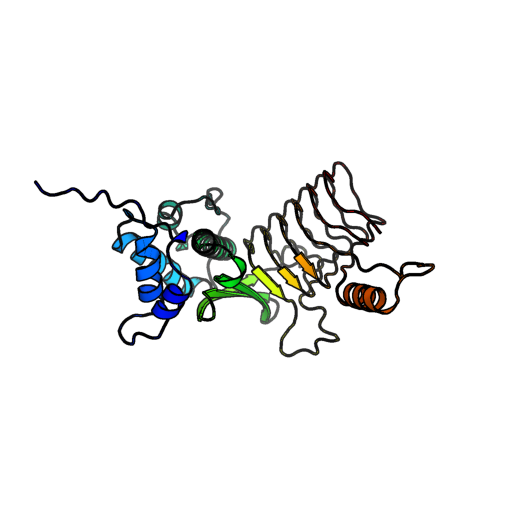OM 1361 O O . ASP A 1 167 ? -2.823 -10.525 6.334 1.00 91.69 167 ASP A O 1
ATOM 1365 N N . PHE A 1 168 ? -1.819 -9.754 4.494 1.00 92.00 168 PHE A N 1
ATOM 1366 C CA . PHE A 1 168 ? -2.307 -8.377 4.560 1.00 92.00 168 PHE A CA 1
ATOM 1367 C C . PHE A 1 168 ? -3.561 -8.147 3.725 1.00 92.00 168 PHE A C 1
ATOM 1369 O O . PHE A 1 168 ? -4.072 -7.029 3.729 1.00 92.00 168 PHE A O 1
ATOM 1376 N N . SER A 1 169 ? -4.061 -9.161 3.016 1.00 89.19 169 SER A N 1
ATOM 1377 C CA . SER A 1 169 ? -5.114 -8.980 2.021 1.00 89.19 169 SER A CA 1
ATOM 1378 C C . SER A 1 169 ? -6.328 -8.227 2.564 1.00 89.19 169 SER A C 1
ATOM 1380 O O . SER A 1 169 ? -6.755 -8.435 3.709 1.00 89.19 169 SER A O 1
ATOM 1382 N N . GLY A 1 170 ? -6.847 -7.318 1.736 1.00 83.69 170 GLY A N 1
ATOM 1383 C CA . GLY A 1 170 ? -8.038 -6.516 2.019 1.00 83.69 170 GLY A CA 1
ATOM 1384 C C . GLY A 1 170 ? -7.890 -5.437 3.098 1.00 83.69 170 GLY A C 1
ATOM 1385 O O . GLY A 1 170 ? -8.884 -4.798 3.434 1.00 83.69 170 GLY A O 1
ATOM 1386 N N . LEU A 1 171 ? -6.698 -5.215 3.665 1.00 90.25 171 LEU A N 1
ATOM 1387 C CA . LEU A 1 171 ? -6.488 -4.104 4.596 1.00 90.25 171 LEU A CA 1
ATOM 1388 C C . LEU A 1 171 ? -6.691 -2.748 3.909 1.00 90.25 171 LEU A C 1
ATOM 1390 O O . LEU A 1 171 ? -6.429 -2.579 2.717 1.00 90.25 171 LEU A O 1
ATOM 1394 N N . TYR A 1 172 ? -7.087 -1.754 4.700 1.00 88.50 172 TYR A N 1
ATOM 1395 C CA . TYR A 1 172 ? -7.184 -0.374 4.240 1.00 88.50 172 TYR A CA 1
ATOM 1396 C C . TYR A 1 172 ? -6.096 0.462 4.901 1.00 88.50 172 TYR A C 1
ATOM 1398 O O . TYR A 1 172 ? -6.183 0.848 6.069 1.00 88.50 172 TYR A O 1
ATOM 1406 N N . LEU A 1 173 ? -5.042 0.716 4.139 1.00 91.56 173 LEU A N 1
ATOM 1407 C CA . LEU A 1 173 ? -3.853 1.456 4.541 1.00 91.56 173 LEU A CA 1
ATOM 1408 C C . LEU A 1 173 ? -3.699 2.744 3.725 1.00 91.56 173 LEU A C 1
ATOM 1410 O O . LEU A 1 173 ? -2.618 3.319 3.711 1.00 91.56 173 LEU A O 1
ATOM 1414 N N . ALA A 1 174 ? -4.768 3.237 3.099 1.00 88.62 174 ALA A N 1
ATOM 1415 C CA . ALA A 1 174 ? -4.744 4.482 2.344 1.00 88.62 174 ALA A CA 1
ATOM 1416 C C . ALA A 1 174 ? -4.349 5.689 3.216 1.00 88.62 174 ALA A C 1
ATOM 1418 O O . ALA A 1 174 ? -4.650 5.736 4.415 1.00 88.62 174 ALA A O 1
ATOM 1419 N N . HIS A 1 175 ? -3.714 6.686 2.597 1.00 88.25 175 HIS A N 1
ATOM 1420 C CA . HIS A 1 175 ? -3.203 7.911 3.218 1.00 88.25 175 HIS A CA 1
ATOM 1421 C C . HIS A 1 175 ? -2.241 7.650 4.388 1.00 88.25 175 HIS A C 1
ATOM 1423 O O . HIS A 1 175 ? -2.180 8.425 5.348 1.00 88.25 175 HIS A O 1
ATOM 1429 N N . SER A 1 176 ? -1.502 6.540 4.329 1.00 91.19 176 SER A N 1
ATOM 1430 C CA . SER A 1 176 ? -0.552 6.173 5.376 1.00 91.19 176 SER A CA 1
ATOM 1431 C C . SER A 1 176 ? 0.876 6.576 5.034 1.00 91.19 176 SER A C 1
ATOM 1433 O O . SER A 1 176 ? 1.281 6.594 3.876 1.00 91.19 176 SER A O 1
ATOM 1435 N N . ASN A 1 177 ? 1.677 6.807 6.067 1.00 91.00 177 ASN A N 1
ATOM 1436 C CA . ASN A 1 177 ? 3.125 6.744 5.979 1.00 91.00 177 ASN A CA 1
ATOM 1437 C C . ASN A 1 177 ? 3.556 5.378 6.497 1.00 91.00 177 ASN A C 1
ATOM 1439 O O . ASN A 1 177 ? 3.437 5.093 7.693 1.00 91.00 177 ASN A O 1
ATOM 1443 N N . ILE A 1 178 ? 4.051 4.546 5.592 1.00 91.19 178 ILE A N 1
ATOM 1444 C CA . ILE A 1 178 ? 4.678 3.274 5.915 1.00 91.19 178 ILE A CA 1
ATOM 1445 C C . ILE A 1 178 ? 6.182 3.472 5.759 1.00 91.19 178 ILE A C 1
ATOM 1447 O O . ILE A 1 178 ? 6.734 3.416 4.661 1.00 91.19 178 ILE A O 1
ATOM 1451 N N . SER A 1 179 ? 6.845 3.740 6.880 1.00 77.62 179 SER A N 1
ATOM 1452 C CA . SER A 1 179 ? 8.302 3.731 6.938 1.00 77.62 179 SER A CA 1
ATOM 1453 C C . SER A 1 179 ? 8.745 2.415 7.533 1.00 77.62 179 SER A C 1
ATOM 1455 O O . SER A 1 179 ? 8.326 2.058 8.637 1.00 77.62 179 SER A O 1
ATOM 1457 N N . GLY A 1 180 ? 9.624 1.718 6.836 1.00 61.78 180 GLY A N 1
ATOM 1458 C CA . GLY A 1 180 ? 10.142 0.476 7.359 1.00 61.78 180 GLY A CA 1
ATOM 1459 C C . GLY A 1 180 ? 11.148 0.647 8.500 1.00 61.78 180 GLY A C 1
ATOM 1460 O O . GLY A 1 180 ? 11.393 -0.315 9.217 1.00 61.78 180 GLY A O 1
ATOM 1461 N N . LYS A 1 181 ? 11.712 1.847 8.687 1.00 65.25 181 LYS A N 1
ATOM 1462 C CA . LYS A 1 181 ? 12.793 2.081 9.651 1.00 65.25 181 LYS A CA 1
ATOM 1463 C C . LYS A 1 181 ? 12.338 1.818 11.086 1.00 65.25 181 LYS A C 1
ATOM 1465 O O . LYS A 1 181 ? 11.510 2.551 11.631 1.00 65.25 181 LYS A O 1
ATOM 1470 N N . ASP A 1 182 ? 12.920 0.802 11.706 1.00 58.53 182 ASP A N 1
ATOM 1471 C CA . ASP A 1 182 ? 12.923 0.629 13.147 1.00 58.53 182 ASP A CA 1
ATOM 1472 C C . ASP A 1 182 ? 13.768 1.768 13.740 1.00 58.53 182 ASP A C 1
ATOM 1474 O O . ASP A 1 182 ? 14.968 1.854 13.469 1.00 58.53 182 ASP A O 1
ATOM 1478 N N . PRO A 1 183 ? 13.188 2.657 14.565 1.00 54.25 183 PRO A N 1
ATOM 1479 C CA . PRO A 1 183 ? 13.925 3.779 15.145 1.00 54.25 183 PRO A CA 1
ATOM 1480 C C . PRO A 1 183 ? 15.088 3.340 16.050 1.00 54.25 183 PRO A C 1
ATOM 1482 O O . PRO A 1 183 ? 15.892 4.179 16.449 1.00 54.25 183 PRO A O 1
ATOM 1485 N N . ASN A 1 184 ? 15.177 2.049 16.386 1.00 55.66 184 ASN A N 1
ATOM 1486 C CA . ASN A 1 184 ? 16.245 1.469 17.196 1.00 55.66 184 ASN A CA 1
ATOM 1487 C C . ASN A 1 184 ? 17.327 0.756 16.367 1.00 55.66 184 ASN A C 1
ATOM 1489 O O . ASN A 1 184 ? 18.271 0.224 16.955 1.00 55.66 184 ASN A O 1
ATOM 1493 N N . LYS A 1 185 ? 17.206 0.704 15.034 1.00 59.97 185 LYS A N 1
ATOM 1494 C CA . LYS A 1 185 ? 18.201 0.085 14.146 1.00 59.97 185 LYS A CA 1
ATOM 1495 C C . LYS A 1 185 ? 18.989 1.130 13.374 1.00 59.97 185 LYS A C 1
ATOM 1497 O O . LYS A 1 185 ? 18.538 2.251 13.161 1.00 59.97 185 LYS A O 1
ATOM 1502 N N . ASP A 1 186 ? 20.199 0.745 12.973 1.00 58.50 186 ASP A N 1
ATOM 1503 C CA . ASP A 1 186 ? 21.065 1.596 12.167 1.00 58.50 186 ASP A CA 1
ATOM 1504 C C . ASP A 1 186 ? 20.406 1.861 10.794 1.00 58.50 186 ASP A C 1
ATOM 1506 O O . ASP A 1 186 ? 20.200 0.919 10.019 1.00 58.50 186 ASP A O 1
ATOM 1510 N N . PRO A 1 187 ? 20.098 3.132 10.464 1.00 58.75 187 PRO A N 1
ATOM 1511 C CA . PRO A 1 187 ? 19.452 3.507 9.209 1.00 58.75 187 PRO A CA 1
ATOM 1512 C C . PRO A 1 187 ? 20.227 3.107 7.946 1.00 58.75 187 PRO A C 1
ATOM 1514 O O . PRO A 1 187 ? 19.649 3.128 6.862 1.00 58.75 187 PRO A O 1
ATOM 1517 N N . ALA A 1 188 ? 21.525 2.798 8.056 1.00 54.31 188 ALA A N 1
ATOM 1518 C CA . ALA A 1 188 ? 22.370 2.389 6.934 1.00 54.31 188 ALA A CA 1
ATOM 1519 C C . ALA A 1 188 ? 22.196 0.911 6.536 1.00 54.31 188 ALA A C 1
ATOM 1521 O O . ALA A 1 188 ? 22.543 0.541 5.414 1.00 54.31 188 ALA A O 1
ATOM 1522 N N . ILE A 1 189 ? 21.664 0.072 7.431 1.00 54.94 189 ILE A N 1
ATOM 1523 C CA . ILE A 1 189 ? 21.414 -1.365 7.198 1.00 54.94 189 ILE A CA 1
ATOM 1524 C C . ILE A 1 189 ? 19.931 -1.730 7.307 1.00 54.94 189 ILE A C 1
ATOM 1526 O O . ILE A 1 189 ? 19.527 -2.829 6.916 1.00 54.94 189 ILE A O 1
ATOM 1530 N N . ASP A 1 190 ? 19.118 -0.822 7.844 1.00 62.09 190 ASP A N 1
ATOM 1531 C CA . ASP A 1 190 ? 17.686 -1.000 7.977 1.00 62.09 190 ASP A CA 1
ATOM 1532 C C . ASP A 1 190 ? 16.986 -0.707 6.647 1.00 62.09 190 ASP A C 1
ATOM 1534 O O . ASP A 1 190 ? 16.536 0.405 6.368 1.00 62.09 190 ASP A O 1
ATOM 1538 N N . PHE A 1 191 ? 16.880 -1.748 5.816 1.00 52.91 191 PHE A N 1
ATOM 1539 C CA . PHE A 1 191 ? 16.005 -1.759 4.637 1.00 52.91 191 PHE A CA 1
ATOM 1540 C C . PHE A 1 191 ? 14.529 -1.556 4.981 1.00 52.91 191 PHE A C 1
ATOM 1542 O O . PHE A 1 191 ? 13.696 -1.512 4.082 1.00 52.91 191 PHE A O 1
ATOM 1549 N N . GLY A 1 192 ? 14.220 -1.472 6.269 1.00 69.25 192 GLY A N 1
ATOM 1550 C CA . GLY A 1 192 ? 12.928 -1.198 6.802 1.00 69.25 192 GLY A CA 1
ATOM 1551 C C . GLY A 1 192 ? 12.097 -2.459 7.019 1.00 69.25 192 GLY A C 1
ATOM 1552 O O . GLY A 1 192 ? 12.593 -3.442 7.574 1.00 69.25 192 GLY A O 1
ATOM 1553 N N . ILE A 1 193 ? 10.829 -2.460 6.590 1.00 80.75 193 ILE A N 1
ATOM 1554 C CA . ILE A 1 193 ? 9.974 -3.641 6.701 1.00 80.75 193 ILE A CA 1
ATOM 1555 C C . ILE A 1 193 ? 10.136 -4.533 5.474 1.00 80.75 193 ILE A C 1
ATOM 1557 O O . ILE A 1 193 ? 10.028 -4.091 4.330 1.00 80.75 193 ILE A O 1
ATOM 1561 N N . ASP A 1 194 ? 10.321 -5.819 5.756 1.00 86.56 194 ASP A N 1
ATOM 1562 C CA . ASP A 1 194 ? 10.244 -6.893 4.784 1.00 86.56 194 ASP A CA 1
ATOM 1563 C C . ASP A 1 194 ? 8.806 -7.427 4.656 1.00 86.56 194 ASP A C 1
ATOM 1565 O O . ASP A 1 194 ? 8.295 -8.084 5.568 1.00 86.56 194 ASP A O 1
ATOM 1569 N N . LEU A 1 195 ? 8.155 -7.103 3.535 1.00 90.25 195 LEU A N 1
ATOM 1570 C CA . LEU A 1 195 ? 6.877 -7.669 3.090 1.00 90.25 195 LEU A CA 1
ATOM 1571 C C . LEU A 1 195 ? 7.083 -8.706 1.973 1.00 90.25 195 LEU A C 1
ATOM 1573 O O . LEU A 1 195 ? 6.126 -9.076 1.284 1.00 90.25 195 LEU A O 1
ATOM 1577 N N . GLY A 1 196 ? 8.312 -9.187 1.780 1.00 92.75 196 GLY A N 1
ATOM 1578 C CA . GLY A 1 196 ? 8.647 -10.133 0.731 1.00 92.75 196 GLY A CA 1
ATOM 1579 C C . GLY A 1 196 ? 7.835 -11.420 0.844 1.00 92.75 196 GLY A C 1
ATOM 1580 O O . GLY A 1 196 ? 7.641 -11.964 1.935 1.00 92.75 196 GLY A O 1
ATOM 1581 N N . ASN A 1 197 ? 7.343 -11.902 -0.297 1.00 95.12 197 ASN A N 1
ATOM 1582 C CA . ASN A 1 197 ? 6.450 -13.061 -0.426 1.00 95.12 197 ASN A CA 1
ATOM 1583 C C . ASN A 1 197 ? 5.100 -12.946 0.316 1.00 95.12 197 ASN A C 1
ATOM 1585 O O . ASN A 1 197 ? 4.326 -13.898 0.318 1.00 95.12 197 ASN A O 1
ATOM 1589 N N . CYS A 1 198 ? 4.790 -11.814 0.957 1.00 95.00 198 CYS A N 1
ATOM 1590 C CA . CYS A 1 198 ? 3.522 -11.636 1.663 1.00 95.00 198 CYS A CA 1
ATOM 1591 C C . CYS A 1 198 ? 2.340 -11.533 0.687 1.00 95.00 198 CYS A C 1
ATOM 1593 O O . CYS A 1 198 ? 2.497 -11.195 -0.491 1.00 95.00 198 CYS A O 1
ATOM 1595 N N . ASN A 1 199 ? 1.133 -11.775 1.198 1.00 95.31 199 ASN A N 1
ATOM 1596 C CA . ASN A 1 199 ? -0.100 -11.549 0.454 1.00 95.31 199 ASN A CA 1
ATOM 1597 C C . ASN A 1 199 ? -0.662 -10.157 0.771 1.00 95.31 199 ASN A C 1
ATOM 1599 O O . ASN A 1 199 ? -1.257 -9.945 1.820 1.00 95.31 199 ASN A O 1
ATOM 1603 N N . CYS A 1 200 ? -0.511 -9.223 -0.158 1.00 95.69 200 CYS A N 1
ATOM 1604 C CA . CYS A 1 200 ? -1.080 -7.875 -0.142 1.00 95.69 200 CYS A CA 1
ATOM 1605 C C . CYS A 1 200 ? -2.173 -7.705 -1.216 1.00 95.69 200 CYS A C 1
ATOM 1607 O O . CYS A 1 200 ? -2.403 -6.593 -1.700 1.00 95.69 200 CYS A O 1
ATOM 1609 N N . SER A 1 201 ? -2.840 -8.790 -1.621 1.00 91.69 201 SER A N 1
ATOM 1610 C CA . SER A 1 201 ? -3.909 -8.718 -2.620 1.00 91.69 201 SER A CA 1
ATOM 1611 C C . SER A 1 201 ? -5.097 -7.893 -2.123 1.00 91.69 201 SER A C 1
ATOM 1613 O O . SER A 1 201 ? -5.485 -7.961 -0.954 1.00 91.69 201 SER A O 1
ATOM 1615 N N . ASN A 1 202 ? -5.694 -7.109 -3.021 1.00 89.25 202 ASN A N 1
ATOM 1616 C CA . ASN A 1 202 ? -6.840 -6.237 -2.739 1.00 89.25 202 ASN A CA 1
ATOM 1617 C C . ASN A 1 202 ? -6.607 -5.222 -1.598 1.00 89.25 202 ASN A C 1
ATOM 1619 O O . ASN A 1 202 ? -7.567 -4.706 -1.026 1.00 89.25 202 ASN A O 1
ATOM 1623 N N . VAL A 1 203 ? -5.355 -4.952 -1.213 1.00 92.75 203 VAL A N 1
ATOM 1624 C CA . VAL A 1 203 ? -5.056 -3.935 -0.197 1.00 92.75 203 VAL A CA 1
ATOM 1625 C C . VAL A 1 203 ? -5.253 -2.555 -0.801 1.00 92.75 203 VAL A C 1
ATOM 1627 O O . VAL A 1 203 ? -4.811 -2.286 -1.920 1.00 92.75 203 VAL A O 1
ATOM 1630 N N . ASN A 1 204 ? -5.890 -1.662 -0.048 1.00 90.81 204 ASN A N 1
ATOM 1631 C CA . ASN A 1 204 ? -5.968 -0.264 -0.436 1.00 90.81 204 ASN A CA 1
ATOM 1632 C C . ASN A 1 204 ? -4.792 0.511 0.170 1.00 90.81 204 ASN A C 1
ATOM 1634 O O . ASN A 1 204 ? -4.761 0.750 1.377 1.00 90.81 204 ASN A O 1
ATOM 1638 N N . PHE A 1 205 ? -3.851 0.907 -0.680 1.00 95.12 205 PHE A N 1
ATOM 1639 C CA . PHE A 1 205 ? -2.712 1.763 -0.368 1.00 95.12 205 PHE A CA 1
ATOM 1640 C C . PHE A 1 205 ? -2.837 3.160 -0.982 1.00 95.12 205 PHE A C 1
ATOM 1642 O O . PHE A 1 205 ? -1.860 3.899 -0.975 1.00 95.12 205 PHE A O 1
ATOM 1649 N N . GLU A 1 206 ? -3.997 3.574 -1.477 1.00 91.94 206 GLU A N 1
ATOM 1650 C CA . GLU A 1 206 ? -4.184 4.879 -2.116 1.00 91.94 206 GLU A CA 1
ATOM 1651 C C . GLU A 1 206 ? -3.553 6.029 -1.311 1.00 91.94 206 GLU A C 1
ATOM 1653 O O . GLU A 1 206 ? -3.688 6.093 -0.090 1.00 91.94 206 GLU A O 1
ATOM 1658 N N . HIS A 1 207 ? -2.818 6.925 -1.974 1.00 91.31 207 HIS A N 1
ATOM 1659 C CA . HIS A 1 207 ? -2.094 8.036 -1.339 1.00 91.31 207 HIS A CA 1
ATOM 1660 C C . HIS A 1 207 ? -1.080 7.628 -0.248 1.00 91.31 207 HIS A C 1
ATOM 1662 O O . HIS A 1 207 ? -0.698 8.450 0.588 1.00 91.31 207 HIS A O 1
ATOM 1668 N N . THR A 1 208 ? -0.622 6.375 -0.229 1.00 93.31 208 THR A N 1
ATOM 1669 C CA . THR A 1 208 ? 0.379 5.912 0.743 1.00 93.31 208 THR A CA 1
ATOM 1670 C C . THR A 1 208 ? 1.786 6.309 0.329 1.00 93.31 208 THR A C 1
ATOM 1672 O O . THR A 1 208 ? 2.182 6.190 -0.834 1.00 93.31 208 THR A O 1
ATOM 1675 N N . TYR A 1 209 ? 2.557 6.747 1.317 1.00 92.88 209 TYR A N 1
ATOM 1676 C CA . TYR A 1 209 ? 3.985 6.981 1.203 1.00 92.88 209 TYR A CA 1
ATOM 1677 C C . TYR A 1 209 ? 4.754 5.788 1.776 1.00 92.88 209 TYR A C 1
ATOM 1679 O O . TYR A 1 209 ? 4.645 5.488 2.968 1.00 92.88 209 TYR A O 1
ATOM 1687 N N . PHE A 1 210 ? 5.546 5.136 0.928 1.00 93.00 210 PHE A N 1
ATOM 1688 C CA . PHE A 1 210 ? 6.443 4.049 1.300 1.00 93.00 210 PHE A CA 1
ATOM 1689 C C . PHE A 1 210 ? 7.887 4.550 1.320 1.00 93.00 210 PHE A C 1
ATOM 1691 O O . PHE A 1 210 ? 8.390 5.055 0.315 1.00 93.00 210 PHE A O 1
ATOM 1698 N N . ASP A 1 211 ? 8.559 4.387 2.459 1.00 88.69 211 ASP A N 1
ATOM 1699 C CA . ASP A 1 211 ? 9.998 4.627 2.599 1.00 88.69 211 ASP A CA 1
ATOM 1700 C C . ASP A 1 211 ? 10.675 3.368 3.120 1.00 88.69 211 ASP A C 1
ATOM 1702 O O . ASP A 1 211 ? 10.437 2.958 4.262 1.00 88.69 211 ASP A O 1
ATOM 1706 N N . SER A 1 212 ? 11.569 2.819 2.296 1.00 87.44 212 SER A N 1
ATOM 1707 C CA . SER A 1 212 ? 12.394 1.663 2.642 1.00 87.44 212 SER A CA 1
ATOM 1708 C C . SER A 1 212 ? 11.505 0.454 2.982 1.00 87.44 212 SER A C 1
ATOM 1710 O O . SER A 1 212 ? 11.378 0.059 4.138 1.00 87.44 212 SER A O 1
ATOM 1712 N N . VAL A 1 213 ? 10.794 -0.079 1.983 1.00 90.81 213 VAL A N 1
ATOM 1713 C CA . VAL A 1 213 ? 9.933 -1.268 2.115 1.00 90.81 213 VAL A CA 1
ATOM 1714 C C . VAL A 1 213 ? 10.331 -2.293 1.063 1.00 90.81 213 VAL A C 1
ATOM 1716 O O . VAL A 1 213 ? 10.486 -1.944 -0.109 1.00 90.81 213 VAL A O 1
ATOM 1719 N N . LYS A 1 214 ? 10.477 -3.559 1.461 1.00 91.81 214 LYS A N 1
ATOM 1720 C CA . LYS A 1 214 ? 10.720 -4.661 0.523 1.00 91.81 214 LYS A CA 1
ATOM 1721 C C . LYS A 1 214 ? 9.407 -5.339 0.156 1.00 91.81 214 LYS A C 1
ATOM 1723 O O . LYS A 1 214 ? 8.769 -5.944 1.010 1.00 91.81 214 LYS A O 1
ATOM 1728 N N . PHE A 1 215 ? 9.052 -5.254 -1.117 1.00 95.44 215 PHE A N 1
ATOM 1729 C CA . PHE A 1 215 ? 7.930 -5.922 -1.772 1.00 95.44 215 PHE A CA 1
ATOM 1730 C C . PHE A 1 215 ? 8.391 -7.081 -2.680 1.00 95.44 215 PHE A C 1
ATOM 1732 O O . PHE A 1 215 ? 7.690 -7.470 -3.617 1.00 95.44 215 PHE A O 1
ATOM 1739 N N . THR A 1 216 ? 9.583 -7.635 -2.432 1.00 95.88 216 THR A N 1
ATOM 1740 C CA . THR A 1 216 ? 10.172 -8.676 -3.279 1.00 95.88 216 THR A CA 1
ATOM 1741 C C . THR A 1 216 ? 9.269 -9.909 -3.356 1.00 95.88 216 THR A C 1
ATOM 1743 O O . THR A 1 216 ? 8.972 -10.533 -2.334 1.00 95.88 216 THR A O 1
ATOM 1746 N N . ASN A 1 217 ? 8.840 -10.290 -4.561 1.00 97.44 217 ASN A N 1
ATOM 1747 C CA . ASN A 1 217 ? 7.877 -11.379 -4.800 1.00 97.44 217 ASN A CA 1
ATOM 1748 C C . ASN A 1 217 ? 6.532 -11.226 -4.046 1.00 97.44 217 ASN A C 1
ATOM 1750 O O . ASN A 1 217 ? 5.825 -12.213 -3.836 1.00 97.44 217 ASN A O 1
ATOM 1754 N N . THR A 1 218 ? 6.173 -10.030 -3.573 1.00 97.75 218 THR A N 1
ATOM 1755 C CA . THR A 1 218 ? 4.905 -9.814 -2.862 1.00 97.75 218 THR A CA 1
ATOM 1756 C C . THR A 1 218 ? 3.734 -9.928 -3.832 1.00 97.75 218 THR A C 1
ATOM 1758 O O . THR A 1 218 ? 3.771 -9.392 -4.941 1.00 97.75 218 THR A O 1
ATOM 1761 N N . ASN A 1 219 ? 2.660 -10.596 -3.408 1.00 98.06 219 ASN A N 1
ATOM 1762 C CA . ASN A 1 219 ? 1.419 -10.633 -4.171 1.00 98.06 219 ASN A CA 1
ATOM 1763 C C . ASN A 1 219 ? 0.578 -9.386 -3.876 1.00 98.06 219 ASN A C 1
ATOM 1765 O O . ASN A 1 219 ? -0.040 -9.298 -2.823 1.00 98.06 219 ASN A O 1
ATOM 1769 N N . CYS A 1 220 ? 0.507 -8.454 -4.815 1.00 98.12 220 CYS A N 1
ATOM 1770 C CA . CYS A 1 220 ? -0.307 -7.239 -4.771 1.00 98.12 220 CYS A CA 1
ATOM 1771 C C . CYS A 1 220 ? -1.412 -7.238 -5.839 1.00 98.12 220 CYS A C 1
ATOM 1773 O O . CYS A 1 220 ? -1.822 -6.178 -6.313 1.00 98.12 220 CYS A O 1
ATOM 1775 N N . THR A 1 221 ? -1.909 -8.422 -6.211 1.00 96.44 221 THR A N 1
ATOM 1776 C CA . THR A 1 221 ? -3.001 -8.567 -7.184 1.00 96.44 221 THR A CA 1
ATOM 1777 C C . THR A 1 221 ? -4.206 -7.719 -6.766 1.00 96.44 221 THR A C 1
ATOM 1779 O O . THR A 1 221 ? -4.646 -7.796 -5.614 1.00 96.44 221 THR A O 1
ATOM 1782 N N . ASN A 1 222 ? -4.740 -6.920 -7.693 1.00 93.06 222 ASN A N 1
ATOM 1783 C CA . ASN A 1 222 ? -5.864 -5.993 -7.493 1.00 93.06 222 ASN A CA 1
ATOM 1784 C C . ASN A 1 222 ? -5.676 -4.968 -6.354 1.00 93.06 222 ASN A C 1
ATOM 1786 O O . ASN A 1 222 ? -6.656 -4.434 -5.832 1.00 93.06 222 ASN A O 1
ATOM 1790 N N . ALA A 1 223 ? -4.446 -4.711 -5.906 1.00 94.88 223 ALA A N 1
ATOM 1791 C CA . ALA A 1 223 ? -4.198 -3.667 -4.918 1.00 94.88 223 ALA A CA 1
ATOM 1792 C C . ALA A 1 223 ? -4.414 -2.269 -5.527 1.00 94.88 223 ALA A C 1
ATOM 1794 O O . ALA A 1 223 ? -4.232 -2.050 -6.726 1.00 94.88 223 ALA A O 1
ATOM 1795 N N . ASN A 1 224 ? -4.779 -1.303 -4.686 1.00 95.56 224 ASN A N 1
ATOM 1796 C CA . ASN A 1 224 ? -4.901 0.094 -5.092 1.00 95.56 224 ASN A CA 1
ATOM 1797 C C . ASN A 1 224 ? -3.672 0.879 -4.623 1.00 95.56 224 ASN A C 1
ATOM 1799 O O . ASN A 1 224 ? -3.528 1.133 -3.431 1.00 95.56 224 ASN A O 1
ATOM 1803 N N . PHE A 1 225 ? -2.813 1.275 -5.558 1.00 98.00 225 PHE A N 1
ATOM 1804 C CA . PHE A 1 225 ? -1.652 2.147 -5.365 1.00 98.00 225 PHE A CA 1
ATOM 1805 C C . PHE A 1 225 ? -1.843 3.533 -6.001 1.00 98.00 225 PHE A C 1
ATOM 1807 O O . PHE A 1 225 ? -0.858 4.232 -6.262 1.00 98.00 225 PHE A O 1
ATOM 1814 N N . ASN A 1 226 ? -3.088 3.947 -6.267 1.00 95.06 226 ASN A N 1
ATOM 1815 C CA . ASN A 1 226 ? -3.375 5.260 -6.835 1.00 95.06 226 ASN A CA 1
ATOM 1816 C C . ASN A 1 226 ? -2.683 6.355 -6.014 1.00 95.06 226 ASN A C 1
ATOM 1818 O O . ASN A 1 226 ? -2.821 6.428 -4.790 1.00 95.06 226 ASN A O 1
ATOM 1822 N N . SER A 1 227 ? -1.928 7.214 -6.694 1.00 95.00 227 SER A N 1
ATOM 1823 C CA . SER A 1 227 ? -1.206 8.341 -6.104 1.00 95.00 227 SER A CA 1
ATOM 1824 C C . SER A 1 227 ? -0.225 7.957 -4.983 1.00 95.00 227 SER A C 1
ATOM 1826 O O . SER A 1 227 ? 0.090 8.782 -4.118 1.00 95.00 227 SER A O 1
ATOM 1828 N N . CYS A 1 228 ? 0.270 6.716 -4.972 1.00 96.12 228 CYS A N 1
ATOM 1829 C CA . CYS A 1 228 ? 1.326 6.289 -4.059 1.00 96.12 228 CYS A CA 1
ATOM 1830 C C . CYS A 1 228 ? 2.671 6.933 -4.387 1.00 96.12 228 CYS A C 1
ATOM 1832 O O . CYS A 1 228 ? 2.971 7.284 -5.529 1.00 96.12 228 CYS A O 1
ATOM 1834 N N . ARG A 1 229 ? 3.542 7.008 -3.381 1.00 94.62 229 ARG A N 1
ATOM 1835 C CA . ARG A 1 229 ? 4.941 7.396 -3.568 1.00 94.62 229 ARG A CA 1
ATOM 1836 C C . ARG A 1 229 ? 5.858 6.348 -2.964 1.00 94.62 229 ARG A C 1
ATOM 1838 O O . ARG A 1 229 ? 5.753 6.060 -1.775 1.00 94.62 229 ARG A O 1
ATOM 1845 N N . PHE A 1 230 ? 6.777 5.842 -3.778 1.00 93.88 230 PHE A N 1
ATOM 1846 C CA . PHE A 1 230 ? 7.752 4.831 -3.385 1.00 93.88 230 PHE A CA 1
ATOM 1847 C C . PHE A 1 230 ? 9.146 5.442 -3.347 1.00 93.88 230 PHE A C 1
ATOM 1849 O O . PHE A 1 230 ? 9.606 6.037 -4.327 1.00 93.88 230 PHE A O 1
ATOM 1856 N N . ILE A 1 231 ? 9.813 5.313 -2.204 1.00 89.00 231 ILE A N 1
ATOM 1857 C CA . ILE A 1 231 ? 11.178 5.783 -1.988 1.00 89.00 231 ILE A CA 1
ATOM 1858 C C . ILE A 1 231 ? 11.982 4.649 -1.357 1.00 89.00 231 ILE A C 1
ATOM 1860 O O . ILE A 1 231 ? 11.566 4.082 -0.347 1.00 89.00 231 ILE A O 1
ATOM 1864 N N . LYS A 1 232 ? 13.148 4.329 -1.932 1.00 88.38 232 LYS A N 1
ATOM 1865 C CA . LYS A 1 232 ? 14.049 3.265 -1.442 1.00 88.38 232 LYS A CA 1
ATOM 1866 C C . LYS A 1 232 ? 13.379 1.889 -1.323 1.00 88.38 232 LYS A C 1
ATOM 1868 O O . LYS A 1 232 ? 13.760 1.102 -0.460 1.00 88.38 232 LYS A O 1
ATOM 1873 N N . CYS A 1 233 ? 12.353 1.608 -2.118 1.00 91.56 233 CYS A N 1
ATOM 1874 C CA . CYS A 1 233 ? 11.644 0.336 -2.051 1.00 91.56 233 CYS A CA 1
ATOM 1875 C C . CYS A 1 233 ? 12.280 -0.702 -2.978 1.00 91.56 233 CYS A C 1
ATOM 1877 O O . CYS A 1 233 ? 12.841 -0.368 -4.022 1.00 91.56 233 CYS A O 1
ATOM 1879 N N . ASP A 1 234 ? 12.162 -1.969 -2.598 1.00 93.44 234 ASP A N 1
ATOM 1880 C CA . ASP A 1 234 ? 12.493 -3.095 -3.468 1.00 93.44 234 ASP A CA 1
ATOM 1881 C C . ASP A 1 234 ? 11.192 -3.698 -3.996 1.00 93.44 234 ASP A C 1
ATOM 1883 O O . ASP A 1 234 ? 10.471 -4.348 -3.246 1.00 93.44 234 ASP A O 1
ATOM 1887 N N . LEU A 1 235 ? 10.865 -3.436 -5.260 1.00 96.31 235 LEU A N 1
ATOM 1888 C CA . LEU A 1 235 ? 9.657 -3.910 -5.945 1.00 96.31 235 LEU A CA 1
ATOM 1889 C C . LEU A 1 235 ? 9.965 -5.100 -6.871 1.00 96.31 235 LEU A C 1
ATOM 1891 O O . LEU A 1 235 ? 9.165 -5.427 -7.749 1.00 96.31 235 LEU A O 1
ATOM 1895 N N . THR A 1 236 ? 11.125 -5.743 -6.699 1.00 96.56 236 THR A N 1
ATOM 1896 C CA . THR A 1 236 ? 11.585 -6.818 -7.584 1.00 96.56 236 THR A CA 1
ATOM 1897 C C . THR A 1 236 ? 10.582 -7.971 -7.606 1.00 96.56 236 THR A C 1
ATOM 1899 O O . THR A 1 236 ? 10.228 -8.514 -6.557 1.00 96.56 236 THR A O 1
ATOM 1902 N N . ASN A 1 237 ? 10.132 -8.371 -8.797 1.00 98.25 237 ASN A N 1
ATOM 1903 C CA . ASN A 1 237 ? 9.123 -9.424 -8.993 1.00 98.25 237 ASN A CA 1
ATOM 1904 C C . ASN A 1 237 ? 7.800 -9.207 -8.233 1.00 98.25 237 ASN A C 1
ATOM 1906 O O . ASN A 1 237 ? 7.066 -10.163 -7.971 1.00 98.25 237 ASN A O 1
ATOM 1910 N N . MET A 1 238 ? 7.486 -7.972 -7.834 1.00 98.31 238 MET A N 1
ATOM 1911 C CA . MET A 1 238 ? 6.212 -7.652 -7.197 1.00 98.31 238 MET A CA 1
ATOM 1912 C C . MET A 1 238 ? 5.071 -7.945 -8.176 1.00 98.31 238 MET A C 1
ATOM 1914 O O . MET A 1 238 ? 5.074 -7.461 -9.312 1.00 98.31 238 MET A O 1
ATOM 1918 N N . ASN A 1 239 ? 4.097 -8.749 -7.745 1.00 98.62 239 ASN A N 1
ATOM 1919 C CA . ASN A 1 239 ? 2.960 -9.100 -8.583 1.00 98.62 239 ASN A CA 1
ATOM 1920 C C . ASN A 1 239 ? 1.827 -8.095 -8.403 1.00 98.62 239 ASN A C 1
ATOM 1922 O O . ASN A 1 239 ? 1.048 -8.204 -7.463 1.00 98.62 239 ASN A O 1
ATOM 1926 N N . CYS A 1 240 ? 1.712 -7.153 -9.328 1.00 98.44 240 CYS A N 1
ATOM 1927 C CA . CYS A 1 240 ? 0.680 -6.128 -9.341 1.00 98.44 240 CYS A CA 1
ATOM 1928 C C . CYS A 1 240 ? -0.487 -6.475 -10.274 1.00 98.44 240 CYS A C 1
ATOM 1930 O O . CYS A 1 240 ? -1.231 -5.575 -10.622 1.00 98.44 240 CYS A O 1
ATOM 1932 N N . THR A 1 241 ? -0.684 -7.729 -10.696 1.00 98.50 241 THR A N 1
ATOM 1933 C CA . THR A 1 241 ? -1.729 -8.078 -11.683 1.00 98.50 241 THR A CA 1
ATOM 1934 C C . THR A 1 241 ? -3.086 -7.436 -11.348 1.00 98.50 241 THR A C 1
ATOM 1936 O O . THR A 1 241 ? -3.608 -7.623 -10.249 1.00 98.50 241 THR A O 1
ATOM 1939 N N . GLY A 1 242 ? -3.661 -6.672 -12.282 1.00 95.75 242 GLY A N 1
ATOM 1940 C CA . GLY A 1 242 ? -4.945 -5.977 -12.095 1.00 95.75 242 GLY A CA 1
ATOM 1941 C C . GLY A 1 242 ? -4.938 -4.807 -11.098 1.00 95.75 242 GLY A C 1
ATOM 1942 O O . GLY A 1 242 ? -6.005 -4.317 -10.733 1.00 95.75 242 GLY A O 1
ATOM 1943 N N . ALA A 1 243 ? -3.774 -4.370 -10.613 1.00 97.62 243 ALA A N 1
ATOM 1944 C CA . ALA A 1 243 ? -3.656 -3.246 -9.691 1.00 97.62 243 ALA A CA 1
ATOM 1945 C C . ALA A 1 243 ? -3.864 -1.890 -10.387 1.00 97.62 243 ALA A C 1
ATOM 1947 O O . ALA A 1 243 ? -3.709 -1.739 -11.602 1.00 97.62 243 ALA A O 1
ATOM 1948 N N . ILE A 1 244 ? -4.170 -0.878 -9.574 1.00 97.56 244 ILE A N 1
ATOM 1949 C CA . ILE A 1 244 ? -4.274 0.521 -10.005 1.00 97.56 244 ILE A CA 1
ATOM 1950 C C . ILE A 1 244 ? -3.044 1.263 -9.485 1.00 97.56 244 ILE A C 1
ATOM 1952 O O . ILE A 1 244 ? -2.895 1.419 -8.278 1.00 97.56 244 ILE A O 1
ATOM 1956 N N . LEU A 1 245 ? -2.169 1.727 -10.374 1.00 98.31 245 LEU A N 1
ATOM 1957 C CA . LEU A 1 245 ? -0.968 2.513 -10.062 1.00 98.31 245 LEU A CA 1
ATOM 1958 C C . LEU A 1 245 ? -1.057 3.948 -10.597 1.00 98.31 245 LEU A C 1
ATOM 1960 O O . LEU A 1 245 ? -0.038 4.637 -10.703 1.00 98.31 245 LEU A O 1
ATOM 1964 N N . ASP A 1 246 ? -2.258 4.404 -10.942 1.00 98.31 246 ASP A N 1
ATOM 1965 C CA . ASP A 1 246 ? -2.478 5.723 -11.526 1.00 98.31 246 ASP A CA 1
ATOM 1966 C C . ASP A 1 246 ? -1.850 6.825 -10.671 1.00 98.31 246 ASP A C 1
ATOM 1968 O O . ASP A 1 246 ? -1.946 6.815 -9.445 1.00 98.31 246 ASP A O 1
ATOM 1972 N N . ASN A 1 247 ? -1.183 7.788 -11.304 1.00 97.44 247 ASN A N 1
ATOM 1973 C CA . ASN A 1 247 ? -0.477 8.895 -10.645 1.00 97.44 247 ASN A CA 1
ATOM 1974 C C . ASN A 1 247 ? 0.590 8.469 -9.612 1.00 97.44 247 ASN A C 1
ATOM 1976 O O . ASN A 1 247 ? 1.100 9.321 -8.877 1.00 97.44 247 ASN A O 1
ATOM 1980 N N . ALA A 1 248 ? 0.935 7.181 -9.516 1.00 97.44 248 ALA A N 1
ATOM 1981 C CA . ALA A 1 248 ? 1.968 6.730 -8.598 1.00 97.44 248 ALA A CA 1
ATOM 1982 C C . ALA A 1 248 ? 3.349 7.235 -9.038 1.00 97.44 248 ALA A C 1
ATOM 1984 O O . ALA A 1 248 ? 3.623 7.466 -10.219 1.00 97.44 248 ALA A O 1
ATOM 1985 N N . VAL A 1 249 ? 4.240 7.401 -8.066 1.00 95.81 249 VAL A N 1
ATOM 1986 C CA . VAL A 1 249 ? 5.609 7.871 -8.282 1.00 95.81 249 VAL A CA 1
ATOM 1987 C C . VAL A 1 249 ? 6.587 6.768 -7.900 1.00 95.81 249 VAL A C 1
ATOM 1989 O O . VAL A 1 249 ? 6.818 6.522 -6.713 1.00 95.81 249 VAL A O 1
ATOM 1992 N N . ILE A 1 250 ? 7.164 6.131 -8.920 1.00 94.56 250 ILE A N 1
ATOM 1993 C CA . ILE A 1 250 ? 8.111 5.017 -8.838 1.00 94.56 250 ILE A CA 1
ATOM 1994 C C . ILE A 1 250 ? 9.367 5.404 -9.631 1.00 94.56 250 ILE A C 1
ATOM 1996 O O . ILE A 1 250 ? 9.578 4.990 -10.766 1.00 94.56 250 ILE A O 1
ATOM 2000 N N . TYR A 1 251 ? 10.226 6.228 -9.030 1.00 89.69 251 TYR A N 1
ATOM 2001 C CA . TYR A 1 251 ? 11.546 6.486 -9.608 1.00 89.69 251 TYR A CA 1
ATOM 2002 C C . TYR A 1 251 ? 12.404 5.233 -9.480 1.00 89.69 251 TYR A C 1
ATOM 2004 O O . TYR A 1 251 ? 12.575 4.731 -8.366 1.00 89.69 251 TYR A O 1
ATOM 2012 N N . GLY A 1 252 ? 12.944 4.729 -10.582 1.00 85.69 252 GLY A N 1
ATOM 2013 C CA . GLY A 1 252 ? 13.918 3.650 -10.525 1.00 85.69 252 GLY A CA 1
ATOM 2014 C C . GLY A 1 252 ? 15.290 4.122 -10.062 1.00 85.69 252 GLY A C 1
ATOM 2015 O O . GLY A 1 252 ? 15.525 5.310 -9.823 1.00 85.69 252 GLY A O 1
ATOM 2016 N N . LYS A 1 253 ? 16.193 3.161 -9.875 1.00 79.50 253 LYS A N 1
ATOM 2017 C CA . LYS A 1 253 ? 17.519 3.415 -9.308 1.00 79.50 253 LYS A CA 1
ATOM 2018 C C . LYS A 1 253 ? 18.574 3.846 -10.328 1.00 79.50 253 LYS A C 1
ATOM 2020 O O . LYS A 1 253 ? 19.506 4.512 -9.905 1.00 79.50 253 LYS A O 1
ATOM 2025 N N . GLU A 1 254 ? 18.405 3.470 -11.596 1.00 68.00 254 GLU A N 1
ATOM 2026 C CA . GLU A 1 254 ? 19.401 3.382 -12.682 1.00 68.00 254 GLU A CA 1
ATOM 2027 C C . GLU A 1 254 ? 20.879 3.105 -12.333 1.00 68.00 254 GLU A C 1
ATOM 2029 O O . GLU A 1 254 ? 21.472 3.543 -11.346 1.00 68.00 254 GLU A O 1
ATOM 2034 N N . LYS A 1 255 ? 21.536 2.392 -13.250 1.00 57.94 255 LYS A N 1
ATOM 2035 C CA . LYS A 1 255 ? 22.993 2.486 -13.401 1.00 57.94 255 LYS A CA 1
ATOM 2036 C C . LYS A 1 255 ? 23.336 3.862 -13.967 1.00 57.94 255 LYS A C 1
ATOM 2038 O O . LYS A 1 255 ? 22.501 4.455 -14.631 1.00 57.94 255 LYS A O 1
ATOM 2043 N N . GLU A 1 256 ? 24.540 4.358 -13.672 1.00 52.97 256 GLU A N 1
ATOM 2044 C CA . GLU A 1 256 ? 24.936 5.731 -14.011 1.00 52.97 256 GLU A CA 1
ATOM 2045 C C . GLU A 1 256 ? 24.525 6.090 -15.445 1.00 52.97 256 GLU A C 1
ATOM 2047 O O . GLU A 1 256 ? 24.896 5.346 -16.358 1.00 52.97 256 GLU A O 1
ATOM 2052 N N . PRO A 1 257 ? 23.779 7.193 -15.653 1.00 51.88 257 PRO A N 1
ATOM 2053 C CA . PRO A 1 257 ? 23.544 7.689 -16.995 1.00 51.88 257 PRO A CA 1
ATOM 2054 C C . PRO A 1 257 ? 24.911 7.846 -17.658 1.00 51.88 257 PRO A C 1
ATOM 2056 O O . PRO A 1 257 ? 25.753 8.589 -17.144 1.00 51.88 257 PRO A O 1
ATOM 2059 N N . GLU A 1 258 ? 25.168 7.156 -18.771 1.00 53.41 258 GLU A N 1
ATOM 2060 C CA . GLU A 1 258 ? 26.305 7.511 -19.618 1.00 53.41 258 GLU A CA 1
ATOM 2061 C C . GLU A 1 258 ? 26.019 8.912 -20.164 1.00 53.41 258 GLU A C 1
ATOM 2063 O O . GLU A 1 258 ? 25.342 9.084 -21.174 1.00 53.41 258 GLU A O 1
ATOM 2068 N N . MET A 1 259 ? 26.469 9.942 -19.447 1.00 50.62 259 MET A N 1
ATOM 2069 C CA . MET A 1 259 ? 26.213 11.322 -19.829 1.00 50.62 259 MET A CA 1
ATOM 2070 C C . MET A 1 259 ? 27.483 12.018 -20.295 1.00 50.62 259 MET A C 1
ATOM 2072 O O . MET A 1 259 ? 28.386 12.367 -19.535 1.00 50.62 259 MET A O 1
ATOM 2076 N N . GLN A 1 260 ? 27.473 12.286 -21.596 1.00 49.22 260 GLN A N 1
ATOM 2077 C CA . GLN A 1 260 ? 28.370 13.169 -22.316 1.00 49.22 260 GLN A CA 1
ATOM 2078 C C . GLN A 1 260 ? 27.949 14.631 -22.049 1.00 49.22 260 GLN A C 1
ATOM 2080 O O . GLN A 1 260 ? 27.345 15.272 -22.899 1.00 49.22 260 GLN A O 1
ATOM 2085 N N . TYR A 1 261 ? 28.282 15.142 -20.856 1.00 61.38 261 TYR A N 1
ATOM 2086 C CA . TYR A 1 261 ? 28.166 16.545 -20.394 1.00 61.38 261 TYR A CA 1
ATOM 2087 C C . TYR A 1 261 ? 26.768 17.093 -20.067 1.00 61.38 261 TYR A C 1
ATOM 2089 O O . TYR A 1 261 ? 25.982 17.405 -20.962 1.00 61.38 261 TYR A O 1
ATOM 2097 N N . PRO A 1 262 ? 26.507 17.372 -18.775 1.00 51.94 262 PRO A N 1
ATOM 2098 C CA . PRO A 1 262 ? 25.894 18.662 -18.411 1.00 51.94 262 PRO A CA 1
ATOM 2099 C C . PRO A 1 262 ? 26.414 19.245 -17.065 1.00 51.94 262 PRO A C 1
ATOM 2101 O O . PRO A 1 262 ? 27.260 18.637 -16.413 1.00 51.94 262 PRO A O 1
ATOM 2104 N N . GLU A 1 263 ? 25.973 20.457 -16.679 1.00 59.69 263 GLU A N 1
ATOM 2105 C CA . GLU A 1 263 ? 26.453 21.212 -15.495 1.00 59.69 263 GLU A CA 1
ATOM 2106 C C . GLU A 1 263 ? 26.519 20.350 -14.216 1.00 59.69 263 GLU A C 1
ATOM 2108 O O . GLU A 1 263 ? 25.499 19.987 -13.626 1.00 59.69 263 GLU A O 1
ATOM 2113 N N . ALA A 1 264 ? 27.743 20.015 -13.799 1.00 60.00 264 ALA A N 1
ATOM 2114 C CA . ALA A 1 264 ? 28.023 18.863 -12.943 1.00 60.00 264 ALA A CA 1
ATOM 2115 C C . ALA A 1 264 ? 27.255 18.857 -11.608 1.00 60.00 264 ALA A C 1
ATOM 2117 O O . ALA A 1 264 ? 26.764 17.811 -11.195 1.00 60.00 264 ALA A O 1
ATOM 2118 N N . ASP A 1 265 ? 27.087 20.003 -10.949 1.00 62.69 265 ASP A N 1
ATOM 2119 C CA . ASP A 1 265 ? 26.621 20.036 -9.557 1.00 62.69 265 ASP A CA 1
ATOM 2120 C C . ASP A 1 265 ? 25.132 19.683 -9.388 1.00 62.69 265 ASP A C 1
ATOM 2122 O O . ASP A 1 265 ? 24.774 18.933 -8.477 1.00 62.69 265 ASP A O 1
ATOM 2126 N N . GLN A 1 266 ? 24.248 20.164 -10.271 1.00 62.59 266 GLN A N 1
ATOM 2127 C CA . GLN A 1 266 ? 22.807 19.863 -10.186 1.00 62.59 266 GLN A CA 1
ATOM 2128 C C . GLN A 1 266 ? 22.510 18.408 -10.567 1.00 62.59 266 GLN A C 1
ATOM 2130 O O . GLN A 1 266 ? 21.609 17.772 -10.013 1.00 62.59 266 GLN A O 1
ATOM 2135 N N . ILE A 1 267 ? 23.305 17.859 -11.482 1.00 61.91 267 ILE A N 1
ATOM 2136 C CA . ILE A 1 267 ? 23.193 16.470 -11.924 1.00 61.91 267 ILE A CA 1
ATOM 2137 C C . ILE A 1 267 ? 23.772 15.523 -10.893 1.00 61.91 267 ILE A C 1
ATOM 2139 O O . ILE A 1 267 ? 23.113 14.545 -10.564 1.00 61.91 267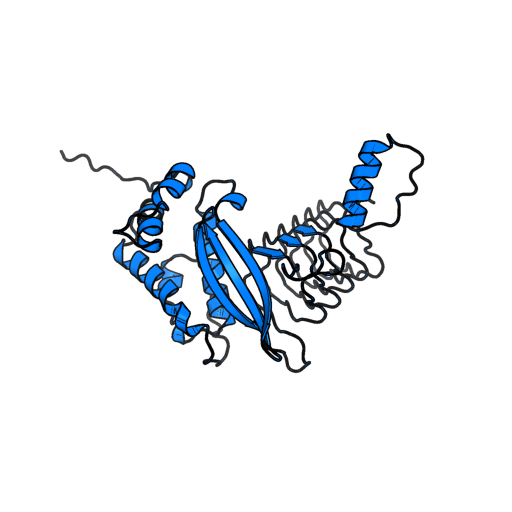 ILE A O 1
ATOM 2143 N N . ILE A 1 268 ? 24.917 15.846 -10.291 1.00 63.38 268 ILE A N 1
ATOM 2144 C CA . ILE A 1 268 ? 25.468 15.075 -9.174 1.00 63.38 268 ILE A CA 1
ATOM 2145 C C . ILE A 1 268 ? 24.469 15.037 -8.017 1.00 63.38 268 ILE A C 1
ATOM 2147 O O . ILE A 1 268 ? 24.255 13.965 -7.457 1.00 63.38 268 ILE A O 1
ATOM 2151 N N . GLN A 1 269 ? 23.805 16.146 -7.671 1.00 64.44 269 GLN A N 1
ATOM 2152 C CA . GLN A 1 269 ? 22.780 16.144 -6.618 1.00 64.44 269 GLN A CA 1
ATOM 2153 C C . GLN A 1 269 ? 21.577 15.266 -6.976 1.00 64.44 269 GLN A C 1
ATOM 2155 O O . GLN A 1 269 ? 21.136 14.471 -6.145 1.00 64.44 269 GLN A O 1
ATOM 2160 N N . ARG A 1 270 ? 21.071 15.360 -8.211 1.00 65.31 270 ARG A N 1
ATOM 2161 C CA . ARG A 1 270 ? 19.941 14.546 -8.682 1.00 65.31 270 ARG A CA 1
ATOM 2162 C C . ARG A 1 270 ? 20.292 13.059 -8.760 1.00 65.31 270 ARG A C 1
ATOM 2164 O O . ARG A 1 270 ? 19.535 12.254 -8.228 1.00 65.31 270 ARG A O 1
ATOM 2171 N N . ILE A 1 271 ? 21.456 12.710 -9.309 1.00 65.06 271 ILE A N 1
ATOM 2172 C CA . ILE A 1 271 ? 21.990 11.340 -9.359 1.00 65.06 271 ILE A CA 1
ATOM 2173 C C . ILE A 1 271 ? 22.234 10.814 -7.946 1.00 65.06 271 ILE A C 1
ATOM 2175 O O . ILE A 1 271 ? 21.849 9.696 -7.633 1.00 65.06 271 ILE A O 1
ATOM 2179 N N . THR A 1 272 ? 22.829 11.608 -7.054 1.00 66.31 272 THR A N 1
ATOM 2180 C CA . THR A 1 272 ? 23.066 11.197 -5.660 1.00 66.31 272 THR A CA 1
ATOM 2181 C C . THR A 1 272 ? 21.747 10.946 -4.940 1.00 66.31 272 THR A C 1
ATOM 2183 O O . THR A 1 272 ? 21.615 9.947 -4.227 1.00 66.31 272 THR A O 1
ATOM 2186 N N . TYR A 1 273 ? 20.751 11.812 -5.147 1.00 67.56 273 TYR A N 1
ATOM 2187 C CA . TYR A 1 273 ? 19.410 11.620 -4.612 1.00 67.56 273 TYR A CA 1
ATOM 2188 C C . TYR A 1 273 ? 18.781 10.341 -5.171 1.00 67.56 273 TYR A C 1
ATOM 2190 O O . TYR A 1 273 ? 18.390 9.495 -4.380 1.00 67.56 273 TYR A O 1
ATOM 2198 N N . GLN A 1 274 ? 18.766 10.137 -6.490 1.00 67.06 274 GLN A N 1
ATOM 2199 C CA . GLN A 1 274 ? 18.227 8.932 -7.140 1.00 67.06 274 GLN A CA 1
ATOM 2200 C C . GLN A 1 274 ? 18.943 7.655 -6.698 1.00 67.06 274 GLN A C 1
ATOM 2202 O O . GLN A 1 274 ? 18.301 6.719 -6.248 1.00 67.06 274 GLN A O 1
ATOM 2207 N N . LYS A 1 275 ? 20.275 7.623 -6.712 1.00 67.25 275 LYS A N 1
ATOM 2208 C CA . LYS A 1 275 ? 21.069 6.463 -6.286 1.00 67.25 275 LYS A CA 1
ATOM 2209 C C . LYS A 1 275 ? 20.777 6.064 -4.845 1.00 67.25 275 LYS A C 1
ATOM 2211 O O . LYS A 1 275 ? 20.790 4.882 -4.506 1.00 67.25 275 LYS A O 1
ATOM 2216 N N . SER A 1 276 ? 20.532 7.058 -3.993 1.00 68.81 276 SER A N 1
ATOM 2217 C CA . SER A 1 276 ? 20.180 6.815 -2.601 1.00 68.81 276 SER A CA 1
ATOM 2218 C C . SER A 1 276 ? 18.685 6.599 -2.381 1.00 68.81 276 SER A C 1
ATOM 2220 O O . SER A 1 276 ? 18.374 6.003 -1.365 1.00 68.81 276 SER A O 1
ATOM 2222 N N . HIS A 1 277 ? 17.775 7.032 -3.266 1.00 74.31 277 HIS A N 1
ATOM 2223 C CA . HIS A 1 277 ? 16.315 7.054 -3.038 1.00 74.31 277 HIS A CA 1
ATOM 2224 C C . HIS A 1 277 ? 15.460 6.292 -4.067 1.00 74.31 277 HIS A C 1
ATOM 2226 O O . HIS A 1 277 ? 14.246 6.200 -3.884 1.00 74.31 277 HIS A O 1
ATOM 2232 N N . GLY A 1 278 ? 16.063 5.761 -5.127 1.00 83.25 278 GLY A N 1
ATOM 2233 C CA . GLY A 1 278 ? 15.399 5.039 -6.207 1.00 83.25 278 GLY A CA 1
ATOM 2234 C C . GLY A 1 278 ? 14.953 3.642 -5.792 1.00 83.25 278 GLY A C 1
ATOM 2235 O O . GLY A 1 278 ? 15.428 3.088 -4.797 1.00 83.25 278 GLY A O 1
ATOM 2236 N N . ASN A 1 279 ? 14.017 3.097 -6.560 1.00 91.00 279 ASN A N 1
ATOM 2237 C CA . ASN A 1 279 ? 13.400 1.804 -6.309 1.00 91.00 279 ASN A CA 1
ATOM 2238 C C . ASN A 1 279 ? 14.016 0.721 -7.208 1.00 91.00 279 ASN A C 1
ATOM 2240 O O . ASN A 1 279 ? 14.300 0.967 -8.385 1.00 91.00 279 ASN A O 1
ATOM 2244 N N . GLU A 1 280 ? 14.183 -0.486 -6.667 1.00 92.88 280 GLU A N 1
ATOM 2245 C CA . GLU A 1 280 ? 14.422 -1.678 -7.491 1.00 92.88 280 GLU A CA 1
ATOM 2246 C C . GLU A 1 280 ? 13.080 -2.077 -8.120 1.00 92.88 280 GLU A C 1
ATOM 2248 O O . GLU A 1 280 ? 12.079 -2.167 -7.415 1.00 92.88 280 GLU A O 1
ATOM 2253 N N . THR A 1 281 ? 13.025 -2.243 -9.442 1.00 94.81 281 THR A N 1
ATOM 2254 C CA . THR A 1 281 ? 11.762 -2.403 -10.207 1.00 94.81 281 THR A CA 1
ATOM 2255 C C . THR A 1 281 ? 11.788 -3.576 -11.184 1.00 94.81 281 THR A C 1
ATOM 2257 O O . THR A 1 281 ? 10.816 -3.828 -11.893 1.00 94.81 281 THR A O 1
ATOM 2260 N N . LYS A 1 282 ? 12.892 -4.326 -11.196 1.00 95.69 282 LYS A N 1
ATOM 2261 C CA . LYS A 1 282 ? 13.115 -5.410 -12.143 1.00 95.69 282 LYS A CA 1
ATOM 2262 C C . LYS A 1 282 ? 12.094 -6.533 -11.968 1.00 95.69 282 LYS A C 1
ATOM 2264 O O . LYS A 1 282 ? 11.790 -6.939 -10.847 1.00 95.69 282 LYS A O 1
ATOM 2269 N N . GLY A 1 283 ? 11.592 -7.064 -13.078 1.00 97.44 283 GLY A N 1
ATOM 2270 C CA . GLY A 1 283 ? 10.705 -8.227 -13.074 1.00 97.44 283 GLY A CA 1
ATOM 2271 C C . GLY A 1 283 ? 9.294 -7.979 -12.536 1.00 97.44 283 GLY A C 1
ATOM 2272 O O . GLY A 1 283 ? 8.577 -8.943 -12.282 1.00 97.44 283 GLY A O 1
ATOM 2273 N N . MET A 1 284 ? 8.872 -6.725 -12.332 1.00 97.94 284 MET A N 1
ATOM 2274 C CA . MET A 1 284 ? 7.504 -6.424 -11.895 1.00 97.94 284 MET A CA 1
ATOM 2275 C C . MET A 1 284 ? 6.465 -7.068 -12.828 1.00 97.94 284 MET A C 1
ATOM 2277 O O . MET A 1 284 ? 6.575 -7.007 -14.051 1.00 97.94 284 MET A O 1
ATOM 2281 N N . ILE A 1 285 ? 5.415 -7.661 -12.259 1.00 98.69 285 ILE A N 1
ATOM 2282 C CA . ILE A 1 285 ? 4.301 -8.213 -13.042 1.00 98.69 285 ILE A CA 1
ATOM 2283 C C . ILE A 1 285 ? 3.188 -7.173 -13.030 1.00 98.69 285 ILE A C 1
ATOM 2285 O O . ILE A 1 285 ? 2.509 -6.991 -12.020 1.00 98.69 285 ILE A O 1
ATOM 2289 N N . LEU A 1 286 ? 3.021 -6.474 -14.147 1.00 98.44 286 LEU A N 1
ATOM 2290 C CA . LEU A 1 286 ? 2.062 -5.387 -14.327 1.00 98.44 286 LEU A CA 1
ATOM 2291 C C . LEU A 1 286 ? 0.829 -5.823 -15.128 1.00 98.44 286 LEU A C 1
ATOM 2293 O O . LEU A 1 286 ? -0.002 -4.992 -15.460 1.00 98.44 286 LEU A O 1
ATOM 2297 N N . THR A 1 287 ? 0.659 -7.104 -15.435 1.00 98.50 287 THR A N 1
ATOM 2298 C CA . THR A 1 287 ? -0.424 -7.605 -16.292 1.00 98.50 287 THR A CA 1
ATOM 2299 C C . THR A 1 287 ? -1.808 -7.050 -15.921 1.00 98.50 287 THR A C 1
ATOM 2301 O O . THR A 1 287 ? -2.245 -7.144 -14.775 1.00 98.50 287 THR A O 1
ATOM 2304 N N . ASN A 1 288 ? -2.521 -6.484 -16.898 1.00 98.00 288 ASN A N 1
ATOM 2305 C CA . ASN A 1 288 ? -3.826 -5.826 -16.732 1.00 98.00 288 ASN A CA 1
ATOM 2306 C C . ASN A 1 288 ? -3.846 -4.636 -15.740 1.00 98.00 288 ASN A C 1
ATOM 2308 O O . ASN A 1 288 ? -4.908 -4.321 -15.202 1.00 98.00 288 ASN A O 1
ATOM 2312 N N . CYS A 1 289 ? -2.708 -3.998 -15.449 1.00 98.00 289 CYS A N 1
ATOM 2313 C CA . CYS A 1 289 ? -2.669 -2.809 -14.592 1.00 98.00 289 CYS A CA 1
ATOM 2314 C C . CYS A 1 289 ? -3.167 -1.548 -15.299 1.00 98.00 289 CYS A C 1
ATOM 2316 O O . CYS A 1 289 ? -2.975 -1.369 -16.504 1.00 98.00 289 CYS A O 1
ATOM 2318 N N . SER A 1 290 ? -3.678 -0.616 -14.494 1.00 98.31 290 SER A N 1
ATOM 2319 C CA . SER A 1 290 ? -3.754 0.797 -14.865 1.00 98.31 290 SER A CA 1
ATOM 2320 C C . SER A 1 290 ? -2.521 1.525 -14.329 1.00 98.31 290 SER A C 1
ATOM 2322 O O . SER A 1 290 ? -2.258 1.484 -13.127 1.00 98.31 290 SER A O 1
ATOM 2324 N N . CYS A 1 291 ? -1.751 2.154 -15.212 1.00 98.06 291 CYS A N 1
ATOM 2325 C CA . CYS A 1 291 ? -0.554 2.941 -14.905 1.00 98.06 291 CYS A CA 1
ATOM 2326 C C . CYS A 1 291 ? -0.689 4.364 -15.477 1.00 98.06 291 CYS A C 1
ATOM 2328 O O . CYS A 1 291 ? 0.277 4.955 -15.978 1.00 98.06 291 CYS A O 1
ATOM 2330 N N . VAL A 1 292 ? -1.903 4.917 -15.449 1.00 98.50 292 VAL A N 1
ATOM 2331 C CA . VAL A 1 292 ? -2.199 6.207 -16.071 1.00 98.50 292 VAL A CA 1
ATOM 2332 C C . VAL A 1 292 ? -1.482 7.312 -15.304 1.00 98.50 292 VAL A C 1
ATOM 2334 O O . VAL A 1 292 ? -1.618 7.426 -14.087 1.00 98.50 292 VAL A O 1
ATOM 2337 N N . LYS A 1 293 ? -0.707 8.154 -15.997 1.00 98.19 293 LYS A N 1
ATOM 2338 C CA . LYS A 1 293 ? 0.101 9.234 -15.384 1.00 98.19 293 LYS A CA 1
ATOM 2339 C C . LYS A 1 293 ? 1.128 8.752 -14.352 1.00 98.19 293 LYS A C 1
ATOM 2341 O O . LYS A 1 293 ? 1.658 9.557 -13.583 1.00 98.19 293 LYS A O 1
ATOM 2346 N N . THR A 1 294 ? 1.431 7.456 -14.312 1.00 97.75 294 THR A N 1
ATOM 2347 C CA . THR A 1 294 ? 2.451 6.917 -13.411 1.00 97.75 294 THR A CA 1
ATOM 2348 C C . THR A 1 294 ? 3.832 7.406 -13.834 1.00 97.75 294 THR A C 1
ATOM 2350 O O . THR A 1 294 ? 4.172 7.456 -15.016 1.00 97.75 294 THR A O 1
ATOM 2353 N N . THR A 1 295 ? 4.655 7.776 -12.859 1.00 95.69 295 THR A N 1
ATOM 2354 C CA . THR A 1 295 ? 6.054 8.148 -13.084 1.00 95.69 295 THR A CA 1
ATOM 2355 C C . THR A 1 295 ? 6.937 6.928 -12.853 1.00 95.69 295 THR A C 1
ATOM 2357 O O . THR A 1 295 ? 7.076 6.495 -11.713 1.00 95.69 295 THR A O 1
ATOM 2360 N N . PHE A 1 296 ? 7.545 6.419 -13.921 1.00 93.75 296 PHE A N 1
ATOM 2361 C CA . PHE A 1 296 ? 8.480 5.289 -13.956 1.00 93.75 296 PHE A CA 1
ATOM 2362 C C . PHE A 1 296 ? 9.891 5.706 -14.402 1.00 93.75 296 PHE A C 1
ATOM 2364 O O . PHE A 1 296 ? 10.664 4.869 -14.858 1.00 93.75 296 PHE A O 1
ATOM 2371 N N . ASN A 1 297 ? 10.249 6.993 -14.319 1.00 89.50 297 ASN A N 1
ATOM 2372 C CA . ASN A 1 297 ? 11.569 7.452 -14.754 1.00 89.50 297 ASN A CA 1
ATOM 2373 C C . ASN A 1 297 ? 12.686 6.597 -14.146 1.00 89.50 297 ASN A C 1
ATOM 2375 O O . ASN A 1 297 ? 12.716 6.410 -12.923 1.00 89.50 297 ASN A O 1
ATOM 2379 N N . TRP A 1 298 ? 13.602 6.131 -14.997 1.00 87.75 298 TRP A N 1
ATOM 2380 C CA . TRP A 1 298 ? 14.750 5.298 -14.626 1.00 87.75 298 TRP A CA 1
ATOM 2381 C C . TRP A 1 298 ? 14.414 3.924 -14.027 1.00 87.75 298 TRP A C 1
ATOM 2383 O O . TRP A 1 298 ? 15.296 3.272 -13.455 1.00 87.75 298 TRP A O 1
ATOM 2393 N N . ALA A 1 299 ? 13.150 3.491 -14.088 1.00 90.69 299 ALA A N 1
ATOM 2394 C CA . ALA A 1 299 ? 12.740 2.154 -13.672 1.00 90.69 299 ALA A CA 1
ATOM 2395 C C . ALA A 1 299 ? 13.348 1.097 -14.599 1.00 90.69 299 ALA A C 1
ATOM 2397 O O . ALA A 1 299 ? 13.232 1.171 -15.822 1.00 90.69 299 ALA A O 1
ATOM 2398 N N . ASP A 1 300 ? 13.968 0.082 -14.002 1.00 92.38 300 ASP A N 1
ATOM 2399 C CA . ASP A 1 300 ? 14.391 -1.107 -14.728 1.00 92.38 300 ASP A CA 1
ATOM 2400 C C . ASP A 1 300 ? 13.180 -2.026 -14.867 1.00 92.38 300 ASP A C 1
ATOM 2402 O O . ASP A 1 300 ? 12.916 -2.852 -14.003 1.00 92.38 300 ASP A O 1
ATOM 2406 N N . LEU A 1 301 ? 12.430 -1.869 -15.957 1.00 93.31 301 LEU A N 1
ATOM 2407 C CA . LEU A 1 301 ? 11.322 -2.764 -16.296 1.00 93.31 301 LEU A CA 1
ATOM 2408 C C . LEU A 1 301 ? 11.786 -3.983 -17.114 1.00 93.31 301 LEU A C 1
ATOM 2410 O O . LEU A 1 301 ? 10.965 -4.659 -17.739 1.00 93.31 301 LEU A O 1
ATOM 2414 N N . SER A 1 302 ? 13.087 -4.305 -17.129 1.00 93.81 302 SER A N 1
ATOM 2415 C CA . SER A 1 302 ? 13.539 -5.572 -17.710 1.00 93.81 302 SER A CA 1
ATOM 2416 C C . SER A 1 302 ? 12.905 -6.752 -16.973 1.00 93.81 302 SER A C 1
ATOM 2418 O O . SER A 1 302 ? 12.620 -6.684 -15.777 1.00 93.81 302 SER A O 1
ATOM 2420 N N . GLU A 1 303 ? 12.625 -7.824 -17.717 1.00 96.50 303 GLU A N 1
ATOM 2421 C CA . GLU A 1 303 ? 11.944 -9.030 -17.215 1.00 96.50 303 GLU A CA 1
ATOM 2422 C C . GLU A 1 303 ? 10.513 -8.790 -16.686 1.00 96.50 303 GLU A C 1
ATOM 2424 O O . GLU A 1 303 ? 9.895 -9.723 -16.180 1.00 96.50 303 GLU A O 1
ATOM 2429 N N . SER A 1 304 ? 9.962 -7.577 -16.827 1.00 97.19 304 SER A N 1
ATOM 2430 C CA . SER A 1 304 ? 8.596 -7.264 -16.398 1.00 97.19 304 SER A CA 1
ATOM 2431 C C . SER A 1 304 ? 7.554 -7.796 -17.384 1.00 97.19 304 SER A C 1
ATOM 2433 O O . SER A 1 304 ? 7.762 -7.765 -18.600 1.00 97.19 304 SER A O 1
ATOM 2435 N N . ASP A 1 305 ? 6.408 -8.244 -16.866 1.00 98.19 305 ASP A N 1
ATOM 2436 C CA . ASP A 1 305 ? 5.245 -8.606 -17.685 1.00 98.19 305 ASP A CA 1
ATOM 2437 C C . ASP A 1 305 ? 4.285 -7.417 -17.778 1.00 98.19 305 ASP A C 1
ATOM 2439 O O . ASP A 1 305 ? 3.639 -7.048 -16.798 1.00 98.19 305 ASP A O 1
ATOM 2443 N N . CYS A 1 306 ? 4.200 -6.810 -18.961 1.00 97.31 306 CYS A N 1
ATOM 2444 C CA . CYS A 1 306 ? 3.398 -5.612 -19.221 1.00 97.31 306 CYS A CA 1
ATOM 2445 C C . CYS A 1 306 ? 2.210 -5.884 -20.161 1.00 97.31 306 CYS A C 1
ATOM 2447 O O . CYS A 1 306 ? 1.776 -4.997 -20.901 1.00 97.31 306 CYS A O 1
ATOM 2449 N N . GLN A 1 307 ? 1.683 -7.110 -20.178 1.00 98.25 307 GLN A N 1
ATOM 2450 C CA . GLN A 1 307 ? 0.509 -7.451 -20.984 1.00 98.25 307 GLN A CA 1
ATOM 2451 C C . GLN A 1 307 ? -0.731 -6.648 -20.556 1.00 98.25 307 GLN A C 1
ATOM 2453 O O . GLN A 1 307 ? -1.094 -6.626 -19.383 1.00 98.25 307 GLN A O 1
ATOM 2458 N N . ASN A 1 308 ? -1.414 -6.024 -21.523 1.00 98.00 308 ASN A N 1
ATOM 2459 C CA . ASN A 1 308 ? -2.640 -5.234 -21.321 1.00 98.00 308 ASN A CA 1
ATOM 2460 C C . ASN A 1 308 ? -2.520 -4.109 -20.275 1.00 98.00 308 ASN A C 1
ATOM 2462 O O . ASN A 1 308 ? -3.484 -3.823 -19.569 1.00 98.00 308 ASN A O 1
ATOM 2466 N N . VAL A 1 309 ? -1.347 -3.486 -20.157 1.00 98.25 309 VAL A N 1
ATOM 2467 C CA . VAL A 1 309 ? -1.158 -2.341 -19.258 1.00 98.25 309 VAL A CA 1
ATOM 2468 C C . VAL A 1 309 ? -1.597 -1.051 -19.933 1.00 98.25 309 VAL A C 1
ATOM 2470 O O . VAL A 1 309 ? -1.201 -0.780 -21.069 1.00 98.25 309 VAL A O 1
ATOM 2473 N N . ASP A 1 310 ? -2.358 -0.228 -19.216 1.00 98.19 310 ASP A N 1
ATOM 2474 C CA . ASP A 1 310 ? -2.630 1.146 -19.633 1.00 98.19 310 ASP A CA 1
ATOM 2475 C C . ASP A 1 310 ? -1.514 2.086 -19.153 1.00 98.19 310 ASP A C 1
ATOM 2477 O O . ASP A 1 310 ? -1.462 2.466 -17.987 1.00 98.19 310 ASP A O 1
ATOM 2481 N N . PHE A 1 311 ? -0.616 2.468 -20.063 1.00 98.12 311 PHE A N 1
ATOM 2482 C CA . PHE A 1 311 ? 0.440 3.459 -19.819 1.00 98.12 311 PHE A CA 1
ATOM 2483 C C . PHE A 1 311 ? 0.063 4.874 -20.291 1.00 98.12 311 PHE A C 1
ATOM 2485 O O . PHE A 1 311 ? 0.949 5.690 -20.560 1.00 98.12 311 PHE A O 1
ATOM 2492 N N . SER A 1 312 ? -1.226 5.191 -20.447 1.00 98.31 312 SER A N 1
ATOM 2493 C CA . SER A 1 312 ? -1.651 6.518 -20.906 1.00 98.31 312 SER A CA 1
ATOM 2494 C C . SER A 1 312 ? -1.054 7.621 -20.029 1.00 98.31 312 SER A C 1
ATOM 2496 O O . SER A 1 312 ? -1.201 7.626 -18.811 1.00 98.31 312 SER A O 1
ATOM 2498 N N . GLU A 1 313 ? -0.348 8.563 -20.656 1.00 98.12 313 GLU A N 1
ATOM 2499 C CA . GLU A 1 313 ? 0.336 9.679 -19.981 1.00 98.12 313 GLU A CA 1
ATOM 2500 C C . GLU A 1 313 ? 1.419 9.269 -18.954 1.00 98.12 313 GLU A C 1
ATOM 2502 O O . GLU A 1 313 ? 1.903 10.121 -18.207 1.00 98.12 313 GLU A O 1
ATOM 2507 N N . ALA A 1 314 ? 1.834 7.999 -18.904 1.00 97.38 314 ALA A N 1
ATOM 2508 C CA . ALA A 1 314 ? 2.921 7.558 -18.034 1.00 97.38 314 ALA A CA 1
ATOM 2509 C C . ALA A 1 314 ? 4.278 8.122 -18.492 1.00 97.38 314 ALA A C 1
ATOM 2511 O O . ALA A 1 314 ? 4.548 8.254 -19.688 1.00 97.38 314 ALA A O 1
ATOM 2512 N N . ASN A 1 315 ? 5.167 8.412 -17.539 1.00 94.25 315 ASN A N 1
ATOM 2513 C CA . ASN A 1 315 ? 6.533 8.842 -17.832 1.00 94.25 315 ASN A CA 1
ATOM 2514 C C . ASN A 1 315 ? 7.519 7.681 -17.661 1.00 94.25 315 ASN A C 1
ATOM 2516 O O . ASN A 1 315 ? 7.828 7.294 -16.538 1.00 94.25 315 ASN A O 1
ATOM 2520 N N . LEU A 1 316 ? 8.024 7.156 -18.778 1.00 90.94 316 LEU A N 1
ATOM 2521 C CA . LEU A 1 316 ? 8.979 6.040 -18.848 1.00 90.94 316 LEU A CA 1
ATOM 2522 C C . LEU A 1 316 ? 10.378 6.496 -19.304 1.00 90.94 316 LEU A C 1
ATOM 2524 O O . LEU A 1 316 ? 11.152 5.692 -19.815 1.00 90.94 316 LEU A O 1
ATOM 2528 N N . SER A 1 317 ? 10.695 7.793 -19.210 1.00 86.56 317 SER A N 1
ATOM 2529 C CA . SER A 1 317 ? 11.991 8.290 -19.681 1.00 86.56 317 SER A CA 1
ATOM 2530 C C . SER A 1 317 ? 13.133 7.789 -18.794 1.00 86.56 317 SER A C 1
ATOM 2532 O O . SER A 1 317 ? 13.076 7.977 -17.573 1.00 86.56 317 SER A O 1
ATOM 2534 N N . ASN A 1 318 ? 14.178 7.263 -19.427 1.00 71.62 318 ASN A N 1
ATOM 2535 C CA . ASN A 1 318 ? 15.485 7.012 -18.822 1.00 71.62 318 ASN A CA 1
ATOM 2536 C C . ASN A 1 318 ? 16.415 8.181 -19.162 1.00 71.62 318 ASN A C 1
ATOM 2538 O O . ASN A 1 318 ? 16.427 8.576 -20.351 1.00 71.62 318 ASN A O 1
#

Secondary structure (DSSP, 8-state):
-----------GGGS-HHHHHHHHS--TTS-HHHHHHHHHTTTSTTS-HHHHHHHHHHHHHGGGGGSS-------TT----TT--HHHHHT--GGGS-HHHHHHHHHHHHHHHHHTSPS-HHHHEEEEEEEEEETTEEEEEEEEEETTEEEEEEEEEE-B-TTS-BB-TT-B-TTEEEE---TTS-TTT---EE-TT-B-TT-B-TT-EEESEE-TT-B-TT-B-TT-EEES-B-TT-B-TT-B-TT-EE-B--S----S---HHHHHHHHHHHHHHPBB-TT-B-TT-B-TT-B-TT---TT-B-TT-B-TT-B---

Foldseek 3Di:
DDPPPPPDQPQLQNPDPVNLVVLCPDDVPDDNLRSNLVSCVSNDPPDDSVLLSVLVVVLVVLQVVLPDDDDDDDPPPLPQALVDDSVSSSPDPSVNDDNQSNQQSVVSVVVNVLVSHHPPSLQFWAWEWEWDDDPLWIKIWIFIDGNHHTPDIHIHTFDADPVRATEPEQHEQARYEYEQDDPPDDPVPRLGEENACHEHDQYEHHNYEYHSYEQHCYEHDQYEQHLYEAWSYECALREHANYENENYEAAAQDDDPPDPDDDPPVVVVVNVRSNRIHYAAELYEQHLYECALYEHHRHPPHNYHCHNYHCHNYHHHD

Radius of gyration: 21.98 Å; chains: 1; bounding box: 70×60×54 Å